Protein AF-A0A9E6UI70-F1 (afdb_monomer_lite)

Sequence (365 aa):
MPMSRRSPRLAGRFCSPFVRSAGNAAARSWSGRSGRCTPIGPHATIFRRPDDLRTGVREVVNSFVKPWGAQGFQVIDPSVLDLLNAVARNAPDNAVDLIAGAASFHQIDQVWTLAKADQGGAIISALRREAGRIAPTIGRLAKARRRVASDSGGVGYYGPTYERRLATIIEMVQRLEAPAIAELIAPAFERLLEEWRTERPQINDAVEWIRAIDGAPPLMMTNVDGIRGAVLDAVLEEARTGCRADELRELLGVVDTEQARREVAVARESFARYQQDHFLQDLSECRSREQFSGLIEDLELFRDQLDVDVRAMIERVEEANAEFAEQEDTYADHMHDEWQERYRDERAGDRSIADMFGSLRGNRS

Foldseek 3Di:
DDDDDDDDDDDDDDDDDDDDDDDDDDDDDDDDDDDDDDDDDDDDDDDDDPVVVVVVVVVCDPVAWDDDPDPDIHGPDPVVVVVVLVVCLVPLVVLVVQLLPDPAVVSVVVSLVSLPDPSNVSNLVNCLVCVVSNLVSLLCRLLDAQWDQDPVRDIGGHHDQNLLSLLSLLVNCQSSVDLSSLVSNVVSLVSNVVVVVPDADDQLSLLSSLVSLVPHDPVSDDCSVVSSVVSLVRNLVRLLVEDELVSLLSNLVNDPLPVVDPSLVSSVSSVVRCVVPPLVVQLVPDDDPVSLVVVLVSLVVCCVRNVDDCPVSNVVSVVSSVVNVVVVVVVVVVVVVVVVVVVVVVVVVVVVVVVVVVVVVPPDD

pLDDT: mean 77.91, std 23.36, range [22.84, 98.38]

Organism: NCBI:txid1437009

Radius of gyration: 31.39 Å; chains: 1; bounding box: 129×72×72 Å

Structure (mmCIF, N/CA/C/O backbone):
data_AF-A0A9E6UI70-F1
#
_entry.id   AF-A0A9E6UI70-F1
#
loop_
_atom_site.group_PDB
_atom_site.id
_atom_site.type_symbol
_atom_site.label_atom_id
_atom_site.label_alt_id
_atom_site.label_comp_id
_atom_site.label_asym_id
_atom_site.label_entity_id
_atom_site.label_seq_id
_atom_site.pdbx_PDB_ins_code
_atom_site.Cartn_x
_atom_site.Cartn_y
_atom_site.Cartn_z
_atom_site.occupancy
_atom_site.B_iso_or_equiv
_atom_site.auth_seq_id
_atom_site.auth_comp_id
_atom_site.auth_asym_id
_atom_site.auth_atom_id
_atom_site.pdbx_PDB_model_num
ATOM 1 N N . MET A 1 1 ? 48.160 -23.916 11.939 1.00 31.03 1 MET A N 1
ATOM 2 C CA . MET A 1 1 ? 48.306 -25.364 11.659 1.00 31.03 1 MET A CA 1
ATOM 3 C C . MET A 1 1 ? 47.904 -26.143 12.907 1.00 31.03 1 MET A C 1
ATOM 5 O O . MET A 1 1 ? 48.291 -25.701 13.976 1.00 31.03 1 MET A O 1
ATOM 9 N N . PRO A 1 2 ? 47.233 -27.298 12.794 1.00 54.28 2 PRO A N 1
ATOM 10 C CA . PRO A 1 2 ? 45.977 -27.488 12.063 1.00 54.28 2 PRO A CA 1
ATOM 11 C C . PRO A 1 2 ? 44.965 -28.331 12.880 1.00 54.28 2 PRO A C 1
ATOM 13 O O . PRO A 1 2 ? 45.310 -28.929 13.888 1.00 54.28 2 PRO A O 1
ATOM 16 N N . MET A 1 3 ? 43.699 -28.343 12.459 1.00 30.59 3 MET A N 1
ATOM 17 C CA . MET A 1 3 ? 42.882 -29.535 12.131 1.00 30.59 3 MET A CA 1
ATOM 18 C C . MET A 1 3 ? 41.596 -29.487 12.970 1.00 30.59 3 MET A C 1
ATOM 20 O O . MET A 1 3 ? 41.635 -29.063 14.109 1.00 30.59 3 MET A O 1
ATOM 24 N N . SER A 1 4 ? 40.420 -29.907 12.523 1.00 30.78 4 SER A N 1
ATOM 25 C CA . SER A 1 4 ? 39.972 -30.442 11.244 1.00 30.78 4 SER A CA 1
ATOM 26 C C . SER A 1 4 ? 38.452 -30.600 11.348 1.00 30.78 4 SER A C 1
ATOM 28 O O . SER A 1 4 ? 37.959 -31.138 12.331 1.00 30.78 4 SER A O 1
ATOM 30 N N . ARG A 1 5 ? 37.760 -30.175 10.286 1.00 35.38 5 ARG A N 1
ATOM 31 C CA . ARG A 1 5 ? 36.578 -30.775 9.636 1.00 35.38 5 ARG A CA 1
ATOM 32 C C . ARG A 1 5 ? 35.822 -31.876 10.396 1.00 35.38 5 ARG A C 1
ATOM 34 O O . ARG A 1 5 ? 36.417 -32.901 10.720 1.00 35.38 5 ARG A O 1
ATOM 41 N N . ARG A 1 6 ? 34.485 -31.797 10.335 1.00 31.84 6 ARG A N 1
ATOM 42 C CA . ARG A 1 6 ? 33.650 -32.836 9.692 1.00 31.84 6 ARG A CA 1
ATOM 43 C C . ARG A 1 6 ? 32.220 -32.347 9.428 1.00 31.84 6 ARG A C 1
ATOM 45 O O . ARG A 1 6 ? 31.422 -32.209 10.342 1.00 31.84 6 ARG A O 1
ATOM 52 N N . SER A 1 7 ? 31.908 -32.171 8.146 1.00 33.09 7 SER A N 1
ATOM 53 C CA . SER A 1 7 ? 30.585 -32.466 7.582 1.00 33.09 7 SER A CA 1
ATOM 54 C C . SER A 1 7 ? 30.535 -33.941 7.159 1.00 33.09 7 SER A C 1
ATOM 56 O O . SER A 1 7 ? 31.576 -34.510 6.813 1.00 33.09 7 SER A O 1
ATOM 58 N N . PRO A 1 8 ? 29.332 -34.525 7.079 1.00 39.78 8 PRO A N 1
ATOM 59 C CA . PRO A 1 8 ? 28.929 -35.327 5.913 1.00 39.78 8 PRO A CA 1
ATOM 60 C C . PRO A 1 8 ? 27.533 -34.878 5.413 1.00 39.78 8 PRO A C 1
ATOM 62 O O . PRO A 1 8 ? 26.656 -34.587 6.212 1.00 39.78 8 PRO A O 1
ATOM 65 N N . ARG A 1 9 ? 27.331 -34.546 4.130 1.00 29.75 9 ARG A N 1
ATOM 66 C CA . ARG A 1 9 ? 27.058 -35.406 2.948 1.00 29.75 9 ARG A CA 1
ATOM 67 C C . ARG A 1 9 ? 25.770 -36.260 3.008 1.00 29.75 9 ARG A C 1
ATOM 69 O O . ARG A 1 9 ? 25.771 -37.327 3.600 1.00 29.75 9 ARG A O 1
ATOM 76 N N . LEU A 1 10 ? 24.767 -35.786 2.251 1.00 29.80 10 LEU A N 1
ATOM 77 C CA . LEU A 1 10 ? 24.041 -36.429 1.129 1.00 29.80 10 LEU A CA 1
ATOM 78 C C . LEU A 1 10 ? 23.484 -37.865 1.259 1.00 29.80 10 LEU A C 1
ATOM 80 O O . LEU A 1 10 ? 24.245 -38.825 1.225 1.00 29.80 10 LEU A O 1
ATOM 84 N N . ALA A 1 11 ? 22.154 -37.974 1.136 1.00 27.92 11 ALA A N 1
ATOM 85 C CA . ALA A 1 11 ? 21.376 -38.902 0.286 1.00 27.92 11 ALA A CA 1
ATOM 86 C C . ALA A 1 11 ? 19.891 -38.466 0.401 1.00 27.92 11 ALA A C 1
ATOM 88 O O . ALA A 1 11 ? 19.459 -38.141 1.494 1.00 27.92 11 ALA A O 1
ATOM 89 N N . GLY A 1 12 ? 19.038 -38.330 -0.614 1.00 23.48 12 GLY A N 1
ATOM 90 C CA . GLY A 1 12 ? 18.997 -38.932 -1.936 1.00 23.48 12 GLY A CA 1
ATOM 91 C C . GLY A 1 12 ? 17.867 -39.967 -1.997 1.00 23.48 12 GLY A C 1
ATOM 92 O O . GLY A 1 12 ? 18.069 -41.063 -1.491 1.00 23.48 12 GLY A O 1
ATOM 93 N N . ARG A 1 13 ? 16.780 -39.622 -2.719 1.00 24.81 13 ARG A N 1
ATOM 94 C CA . ARG A 1 13 ? 15.861 -40.486 -3.507 1.00 24.81 13 ARG A CA 1
ATOM 95 C C . ARG A 1 13 ? 14.398 -40.725 -3.051 1.00 24.81 13 ARG A C 1
ATOM 97 O O . ARG A 1 13 ? 14.140 -41.330 -2.024 1.00 24.81 13 ARG A O 1
ATOM 104 N N . PHE A 1 14 ? 13.521 -40.436 -4.027 1.00 23.89 14 PHE A N 1
ATOM 105 C CA . PHE A 1 14 ? 12.507 -41.297 -4.682 1.00 23.89 14 PHE A CA 1
ATOM 106 C C . PHE A 1 14 ? 10.993 -41.123 -4.421 1.00 23.89 14 PHE A C 1
ATOM 108 O O . PHE A 1 14 ? 10.495 -41.293 -3.319 1.00 23.89 14 PHE A O 1
ATOM 115 N N . CYS A 1 15 ? 10.312 -40.993 -5.574 1.00 24.33 15 CYS A N 1
ATOM 116 C CA . CYS A 1 15 ? 9.022 -41.564 -5.994 1.00 24.33 15 CYS A CA 1
ATOM 117 C C . CYS A 1 15 ? 7.692 -40.891 -5.610 1.00 24.33 15 CYS A C 1
ATOM 119 O O . CYS A 1 15 ? 7.167 -41.062 -4.517 1.00 24.33 15 CYS A O 1
ATOM 121 N N . SER A 1 16 ? 7.062 -40.308 -6.641 1.00 28.39 16 SER A N 1
ATOM 122 C CA . SER A 1 16 ? 5.608 -40.344 -6.872 1.00 28.39 16 SER A CA 1
ATOM 123 C C . SER A 1 16 ? 5.060 -41.777 -6.952 1.00 28.39 16 SER A C 1
ATOM 125 O O . SER A 1 16 ? 5.782 -42.699 -7.342 1.00 28.39 16 SER A O 1
ATOM 127 N N . PRO A 1 17 ? 3.751 -41.941 -6.704 1.00 30.98 17 PRO A N 1
ATOM 128 C CA . PRO A 1 17 ? 2.840 -42.501 -7.719 1.00 30.98 17 PRO A CA 1
ATOM 129 C C . PRO A 1 17 ? 1.537 -41.666 -7.848 1.00 30.98 17 PRO A C 1
ATOM 131 O O . PRO A 1 17 ? 1.112 -41.038 -6.889 1.00 30.98 17 PRO A O 1
ATOM 134 N N . PHE A 1 18 ? 1.006 -41.452 -9.064 1.00 23.28 18 PHE A N 1
ATOM 135 C CA . PHE A 1 18 ? -0.118 -42.194 -9.697 1.00 23.28 18 PHE A CA 1
ATOM 136 C C . PHE A 1 18 ? -1.493 -41.869 -9.063 1.00 23.28 18 PHE A C 1
ATOM 138 O O . PHE A 1 18 ? -1.645 -41.988 -7.857 1.00 23.28 18 PHE A O 1
ATOM 145 N N . VAL A 1 19 ? -2.503 -41.364 -9.793 1.00 26.47 19 VAL A N 1
ATOM 146 C CA . VAL A 1 19 ? -3.565 -42.100 -10.542 1.00 26.47 19 VAL A CA 1
ATOM 147 C C . VAL A 1 19 ? -4.405 -41.016 -11.282 1.00 26.47 19 VAL A C 1
ATOM 149 O O . VAL A 1 19 ? -4.850 -40.080 -10.633 1.00 26.47 19 VAL A O 1
ATOM 152 N N . ARG A 1 20 ? -4.435 -40.864 -12.621 1.00 24.66 20 ARG A N 1
ATOM 153 C CA . ARG A 1 20 ? -5.252 -41.501 -13.698 1.00 24.66 20 ARG A CA 1
ATOM 154 C C . ARG A 1 20 ? -6.751 -41.744 -13.431 1.00 24.66 20 ARG A C 1
ATOM 156 O O . ARG A 1 20 ? -7.064 -42.549 -12.574 1.00 24.66 20 ARG A O 1
ATOM 163 N N . SER A 1 21 ? -7.615 -41.218 -14.321 1.00 25.08 21 SER A N 1
ATOM 164 C CA . SER A 1 21 ? -8.958 -41.706 -14.761 1.00 25.08 21 SER A CA 1
ATOM 165 C C . SER A 1 21 ? -9.955 -40.530 -14.811 1.00 25.08 21 SER A C 1
ATOM 167 O O . SER A 1 21 ? -9.983 -39.758 -13.868 1.00 25.08 21 SER A O 1
ATOM 169 N N . ALA A 1 22 ? -10.793 -40.273 -15.820 1.00 26.94 22 ALA A N 1
ATOM 170 C CA . ALA A 1 22 ? -11.258 -41.045 -16.969 1.00 26.94 22 ALA A CA 1
ATOM 171 C C . ALA A 1 22 ? -11.641 -40.097 -18.123 1.00 26.94 22 ALA A C 1
ATOM 173 O O . ALA A 1 22 ? -12.095 -38.978 -17.901 1.00 26.94 22 ALA A O 1
ATOM 174 N N . GLY A 1 23 ? -11.516 -40.594 -19.355 1.00 22.84 23 GLY A N 1
ATOM 175 C CA . GLY A 1 23 ? -12.256 -40.092 -20.509 1.00 22.84 23 GLY A CA 1
ATOM 176 C C . GLY A 1 23 ? -13.422 -41.023 -20.848 1.00 22.84 23 GLY A C 1
ATOM 177 O O . GLY A 1 23 ? -13.374 -42.204 -20.513 1.00 22.84 23 GLY A O 1
ATOM 178 N N . ASN A 1 24 ? -14.450 -40.474 -21.497 1.00 26.70 24 ASN A N 1
ATOM 179 C CA . ASN A 1 24 ? -15.253 -41.060 -22.587 1.00 26.70 24 ASN A CA 1
ATOM 180 C C . ASN A 1 24 ? -16.491 -40.169 -22.791 1.00 26.70 24 ASN A C 1
ATOM 182 O O . ASN A 1 24 ? -17.243 -39.912 -21.862 1.00 26.70 24 ASN A O 1
ATOM 186 N N . ALA A 1 25 ? -16.614 -39.497 -23.934 1.00 25.77 25 ALA A N 1
ATOM 187 C CA . ALA A 1 25 ? -17.192 -40.034 -25.168 1.00 25.77 25 ALA A CA 1
ATOM 188 C C . ALA A 1 25 ? -18.710 -40.261 -25.057 1.00 25.77 25 ALA A C 1
ATOM 190 O O . ALA A 1 25 ? -19.165 -41.295 -24.584 1.00 25.77 25 ALA A O 1
ATOM 191 N N . ALA A 1 26 ? -19.484 -39.311 -25.589 1.00 27.67 26 ALA A N 1
ATOM 192 C CA . ALA A 1 26 ? -20.857 -39.538 -26.026 1.00 27.67 26 ALA A CA 1
ATOM 193 C C . ALA A 1 26 ? -21.166 -38.621 -27.218 1.00 27.67 26 ALA A C 1
ATOM 195 O O . ALA A 1 26 ? -21.686 -37.519 -27.085 1.00 27.67 26 ALA A O 1
ATOM 196 N N . ALA A 1 27 ? -20.809 -39.101 -28.407 1.00 25.91 27 ALA A N 1
ATOM 197 C CA . ALA A 1 27 ? -21.413 -38.677 -29.656 1.00 25.91 27 ALA A CA 1
ATOM 198 C C . ALA A 1 27 ? -22.486 -39.709 -30.016 1.00 25.91 27 ALA A C 1
ATOM 200 O O . ALA A 1 27 ? -22.146 -40.883 -30.167 1.00 25.91 27 ALA A O 1
ATOM 201 N N . ARG A 1 28 ? -23.747 -39.281 -30.177 1.00 28.42 28 ARG A N 1
ATOM 202 C CA . ARG A 1 28 ? -24.651 -39.729 -31.254 1.00 28.42 28 ARG A CA 1
ATOM 203 C C . ARG A 1 28 ? -26.034 -39.078 -31.175 1.00 28.42 28 ARG A C 1
ATOM 205 O O . ARG A 1 28 ? -26.720 -39.162 -30.167 1.00 28.42 28 ARG A O 1
ATOM 212 N N . SER A 1 29 ? -26.408 -38.564 -32.348 1.00 26.58 29 SER A N 1
ATOM 213 C CA . SER A 1 29 ? -27.744 -38.426 -32.938 1.00 26.58 29 SER A CA 1
ATOM 214 C C . SER A 1 29 ? -28.796 -37.617 -32.187 1.00 26.58 29 SER A C 1
ATOM 216 O O . SER A 1 29 ? -29.251 -38.036 -31.137 1.00 26.58 29 SER A O 1
ATOM 218 N N . TRP A 1 30 ? -29.315 -36.582 -32.851 1.00 25.92 30 TRP A N 1
ATOM 219 C CA . TRP A 1 30 ? -30.733 -36.515 -33.212 1.00 25.92 30 TRP A CA 1
ATOM 220 C C . TRP A 1 30 ? -30.893 -35.695 -34.498 1.00 25.92 30 TRP A C 1
ATOM 222 O O . TRP A 1 30 ? -30.313 -34.627 -34.673 1.00 25.92 30 TRP A O 1
ATOM 232 N N . SER A 1 31 ? -31.626 -36.279 -35.435 1.00 28.28 31 SER A N 1
ATOM 233 C CA . SER A 1 31 ? -31.930 -35.778 -36.767 1.00 28.28 31 SER A CA 1
ATOM 234 C C . SER A 1 31 ? -33.132 -34.834 -36.753 1.00 28.28 31 SER A C 1
ATOM 236 O O . SER A 1 31 ? -34.149 -35.149 -36.144 1.00 28.28 31 SER A O 1
ATOM 238 N N . GLY A 1 32 ? -33.057 -33.775 -37.559 1.00 26.39 32 GLY A N 1
ATOM 239 C CA . GLY A 1 32 ? -34.200 -33.274 -38.321 1.00 26.39 32 GLY A CA 1
ATOM 240 C C . GLY A 1 32 ? -35.193 -32.373 -37.587 1.00 26.39 32 GLY A C 1
ATOM 241 O O . GLY A 1 32 ? -36.210 -32.831 -37.074 1.00 26.39 32 GLY A O 1
ATOM 242 N N . ARG A 1 33 ? -35.003 -31.058 -37.726 1.00 28.12 33 ARG A N 1
ATOM 243 C CA . ARG A 1 33 ? -36.122 -30.151 -38.005 1.00 28.12 33 ARG A CA 1
ATOM 244 C C . ARG A 1 33 ? -35.637 -28.932 -38.780 1.00 28.12 33 ARG A C 1
ATOM 246 O O . ARG A 1 33 ? -34.784 -28.175 -38.336 1.00 28.12 33 ARG A O 1
ATOM 253 N N . SER A 1 34 ? -36.188 -28.802 -39.979 1.00 34.06 34 SER A N 1
ATOM 254 C CA . SER A 1 34 ? -36.032 -27.693 -40.907 1.00 34.06 34 SER A CA 1
ATOM 255 C C . SER A 1 34 ? -36.543 -26.387 -40.289 1.00 34.06 34 SER A C 1
ATOM 257 O O . SER A 1 34 ? -37.753 -26.198 -40.156 1.00 34.06 34 SER A O 1
ATOM 259 N N . GLY A 1 35 ? -35.628 -25.483 -39.952 1.00 29.75 35 GLY A N 1
ATOM 260 C CA . GLY A 1 35 ? -35.903 -24.078 -39.661 1.00 29.75 35 GLY A CA 1
ATOM 261 C C . GLY A 1 35 ? -35.145 -23.222 -40.669 1.00 29.75 35 GLY A C 1
ATOM 262 O O . GLY A 1 35 ? -33.941 -23.381 -40.837 1.00 29.75 35 GLY A O 1
ATOM 263 N N . ARG A 1 36 ? -35.864 -22.377 -41.404 1.00 28.34 36 ARG A N 1
ATOM 264 C CA . ARG A 1 36 ? -35.338 -21.528 -42.478 1.00 28.34 36 ARG A CA 1
ATOM 265 C C . ARG A 1 36 ? -34.355 -20.509 -41.893 1.00 28.34 36 ARG A C 1
ATOM 267 O O . ARG A 1 36 ? -34.762 -19.681 -41.087 1.00 28.34 36 ARG A O 1
ATOM 274 N N . CYS A 1 37 ? -33.099 -20.540 -42.329 1.00 28.23 37 CYS A N 1
ATOM 275 C CA . CYS A 1 37 ? -32.162 -19.440 -42.119 1.00 28.23 37 CYS A CA 1
ATOM 276 C C . CYS A 1 37 ? -32.389 -18.385 -43.206 1.00 28.23 37 CYS A C 1
ATOM 278 O O . CYS A 1 37 ? -32.104 -18.612 -44.380 1.00 28.23 37 CYS A O 1
ATOM 280 N N . THR A 1 38 ? -32.916 -17.232 -42.811 1.00 31.47 38 THR A N 1
ATOM 281 C CA . THR A 1 38 ? -32.769 -15.976 -43.554 1.00 31.47 38 THR A CA 1
ATOM 282 C C . THR A 1 38 ? -31.290 -15.569 -43.579 1.00 31.47 38 THR A C 1
ATOM 284 O O . THR A 1 38 ? -30.631 -15.672 -42.542 1.00 31.47 38 THR A O 1
ATOM 287 N N . PRO A 1 39 ? -30.742 -15.103 -44.715 1.00 29.70 39 PRO A N 1
ATOM 288 C CA . PRO A 1 39 ? -29.357 -14.663 -44.774 1.00 29.70 39 PRO A CA 1
ATOM 289 C C . PRO A 1 39 ? -29.225 -13.293 -44.102 1.00 29.70 39 PRO A C 1
ATOM 291 O O . PRO A 1 39 ? -29.825 -12.314 -44.544 1.00 29.70 39 PRO A O 1
ATOM 294 N N . ILE A 1 40 ? -28.431 -13.229 -43.032 1.00 34.03 40 ILE A N 1
ATOM 295 C CA . ILE A 1 40 ? -27.894 -11.966 -42.521 1.00 34.03 40 ILE A CA 1
ATOM 296 C C . ILE A 1 40 ? -26.819 -11.518 -43.518 1.00 34.03 40 ILE A C 1
ATOM 298 O O . ILE A 1 40 ? -25.954 -12.303 -43.905 1.00 34.03 40 ILE A O 1
ATOM 302 N N . GLY A 1 41 ? -26.955 -10.278 -43.987 1.00 29.20 41 GLY A N 1
ATOM 303 C CA . GLY A 1 41 ? -26.113 -9.645 -44.998 1.00 29.20 41 GLY A CA 1
ATOM 304 C C . GLY A 1 41 ? -24.635 -9.482 -44.605 1.00 29.20 41 GLY A C 1
ATOM 305 O O . GLY A 1 41 ? -24.221 -9.851 -43.508 1.00 29.20 41 GLY A O 1
ATOM 306 N N . PRO A 1 42 ? -23.822 -8.963 -45.538 1.00 36.38 42 PRO A N 1
ATOM 307 C CA . PRO A 1 42 ? -22.404 -9.271 -45.637 1.00 36.38 42 PRO A CA 1
ATOM 308 C C . PRO A 1 42 ? -21.522 -8.493 -44.654 1.00 36.38 42 PRO A C 1
ATOM 310 O O . PRO A 1 42 ? -21.680 -7.293 -44.474 1.00 36.38 42 PRO A O 1
ATOM 313 N N . HIS A 1 43 ? -20.521 -9.214 -44.144 1.00 35.25 43 HIS A N 1
ATOM 314 C CA . HIS A 1 43 ? -19.157 -8.774 -43.839 1.00 35.25 43 HIS A CA 1
ATOM 315 C C . HIS A 1 43 ? -18.961 -7.517 -42.975 1.00 35.25 43 HIS A C 1
ATOM 317 O O . HIS A 1 43 ? -19.053 -6.385 -43.436 1.00 35.25 43 HIS A O 1
ATOM 323 N N . ALA A 1 44 ? -18.480 -7.758 -41.751 1.00 37.59 44 ALA A N 1
ATOM 324 C CA . ALA A 1 44 ? -17.672 -6.809 -40.998 1.00 37.59 44 ALA A CA 1
ATOM 325 C C . ALA A 1 44 ? -16.523 -6.291 -41.882 1.00 37.59 44 ALA A C 1
ATOM 327 O O . ALA A 1 44 ? -15.579 -7.015 -42.213 1.00 37.59 44 ALA A O 1
ATOM 328 N N . THR A 1 45 ? -16.634 -5.038 -42.309 1.00 35.00 45 THR A N 1
ATOM 329 C CA . THR A 1 45 ? -15.595 -4.346 -43.061 1.00 35.00 45 THR A CA 1
ATOM 330 C C . THR A 1 45 ? -14.453 -4.000 -42.116 1.00 35.00 45 THR A C 1
ATOM 332 O O . THR A 1 45 ? -14.619 -3.243 -41.166 1.00 35.00 45 THR A O 1
ATOM 335 N N . ILE A 1 46 ? -13.276 -4.553 -42.397 1.00 43.81 46 ILE A N 1
ATOM 336 C CA . ILE A 1 46 ? -11.998 -4.111 -41.835 1.00 43.81 46 ILE A CA 1
ATOM 337 C C . ILE A 1 46 ? -11.871 -2.600 -42.091 1.00 43.81 46 ILE A C 1
ATOM 339 O O . ILE A 1 46 ? -12.010 -2.170 -43.238 1.00 43.81 46 ILE A O 1
ATOM 343 N N . PHE A 1 47 ? -11.620 -1.812 -41.042 1.00 44.00 47 PHE A N 1
ATOM 344 C CA . PHE A 1 47 ? -11.413 -0.361 -41.114 1.00 44.00 47 PHE A CA 1
ATOM 345 C C . PHE A 1 47 ? -10.279 -0.034 -42.099 1.00 44.00 47 PHE A C 1
ATOM 347 O O . PHE A 1 47 ? -9.145 -0.472 -41.905 1.00 44.00 47 PHE A O 1
ATOM 354 N N . ARG A 1 48 ? -10.572 0.699 -43.183 1.00 46.19 48 ARG A N 1
ATOM 355 C CA . ARG A 1 48 ? -9.593 0.980 -44.256 1.00 46.19 48 ARG A CA 1
ATOM 356 C C . ARG A 1 48 ? -9.283 2.464 -44.462 1.00 46.19 48 ARG A C 1
ATOM 358 O O . ARG A 1 48 ? -8.394 2.758 -45.259 1.00 46.19 48 ARG A O 1
ATOM 365 N N . ARG A 1 49 ? -9.958 3.402 -43.781 1.00 37.38 49 ARG A N 1
ATOM 366 C CA . ARG A 1 49 ? -9.696 4.846 -43.931 1.00 37.38 49 ARG A CA 1
ATOM 367 C C . ARG A 1 49 ? -9.582 5.577 -42.584 1.00 37.38 49 ARG A C 1
ATOM 369 O O . ARG A 1 49 ? -10.284 5.218 -41.642 1.00 37.38 49 ARG A O 1
ATOM 376 N N . PRO A 1 50 ? -8.743 6.629 -42.483 1.00 44.38 50 PRO A N 1
ATOM 377 C CA . PRO A 1 50 ? -8.594 7.430 -41.259 1.00 44.38 50 PRO A CA 1
ATOM 378 C C . PRO A 1 50 ? -9.900 8.072 -40.757 1.00 44.38 50 PRO A C 1
ATOM 380 O O . PRO A 1 50 ? -10.075 8.255 -39.552 1.00 44.38 50 PRO A O 1
ATOM 383 N N . ASP A 1 51 ? -10.826 8.382 -41.666 1.00 46.50 51 ASP A N 1
ATOM 384 C CA . ASP A 1 51 ? -12.126 8.977 -41.335 1.00 46.50 51 ASP A CA 1
ATOM 385 C C . ASP A 1 51 ? -13.092 7.969 -40.684 1.00 46.50 51 ASP A C 1
ATOM 387 O O . ASP A 1 51 ? -13.909 8.355 -39.843 1.00 46.50 51 ASP A O 1
ATOM 391 N N . ASP A 1 52 ? -12.935 6.671 -40.969 1.00 47.22 52 ASP A N 1
ATOM 392 C CA . ASP A 1 52 ? -13.724 5.594 -40.354 1.00 47.22 52 ASP A CA 1
ATOM 393 C C . ASP A 1 52 ? -13.298 5.361 -38.895 1.00 47.22 52 ASP A C 1
ATOM 395 O O . ASP A 1 52 ? -14.137 5.106 -38.035 1.00 47.22 52 ASP A O 1
ATOM 399 N N . LEU A 1 53 ? -12.002 5.525 -38.588 1.00 49.91 53 LEU A N 1
ATOM 400 C CA . LEU A 1 53 ? -11.486 5.472 -37.215 1.00 49.91 53 LEU A CA 1
ATOM 401 C C . LEU A 1 53 ? -12.014 6.650 -36.390 1.00 49.91 53 LEU A C 1
ATOM 403 O O . LEU A 1 53 ? -12.452 6.465 -35.261 1.00 49.91 53 LEU A O 1
ATOM 407 N N . ARG A 1 54 ? -12.010 7.867 -36.949 1.00 47.34 54 ARG A N 1
ATOM 408 C CA . ARG A 1 54 ? -12.538 9.055 -36.259 1.00 47.34 54 ARG A CA 1
ATOM 409 C C . ARG A 1 54 ? -14.039 8.961 -36.019 1.00 47.34 54 ARG A C 1
ATOM 411 O O . ARG A 1 54 ? -14.495 9.384 -34.964 1.00 47.34 54 ARG A O 1
ATOM 418 N N . THR A 1 55 ? -14.785 8.399 -36.965 1.00 48.72 55 THR A N 1
ATOM 419 C CA . THR A 1 55 ? -16.234 8.203 -36.838 1.00 48.72 55 THR A CA 1
ATOM 420 C C . THR A 1 55 ? -16.548 7.092 -35.832 1.00 48.72 55 THR A C 1
ATOM 422 O O . THR A 1 55 ? -17.321 7.330 -34.910 1.00 48.72 55 THR A O 1
ATOM 425 N N . GLY A 1 56 ? -15.852 5.951 -35.898 1.00 51.94 56 GLY A N 1
ATOM 426 C CA . GLY A 1 56 ? -15.993 4.864 -34.922 1.00 51.94 56 GLY A CA 1
ATOM 427 C C . GLY A 1 56 ? -15.588 5.269 -33.499 1.00 51.94 56 GLY A C 1
ATOM 428 O O . GLY A 1 56 ? -16.291 4.964 -32.543 1.00 51.94 56 GLY A O 1
ATOM 429 N N . VAL A 1 57 ? -14.511 6.048 -33.336 1.00 54.44 57 VAL A N 1
ATOM 430 C CA . VAL A 1 57 ? -14.134 6.623 -32.032 1.00 54.44 57 VAL A CA 1
ATOM 431 C C . VAL A 1 57 ? -15.205 7.600 -31.536 1.00 54.44 57 VAL A C 1
ATOM 433 O O . VAL A 1 57 ? -15.504 7.611 -30.349 1.00 54.44 57 VAL A O 1
ATOM 436 N N . ARG A 1 58 ? -15.831 8.388 -32.416 1.00 53.50 58 ARG A N 1
ATOM 437 C CA . ARG A 1 58 ? -16.879 9.354 -32.044 1.00 53.50 58 ARG A CA 1
ATOM 438 C C . ARG A 1 58 ? -18.214 8.698 -31.672 1.00 53.50 58 ARG A C 1
ATOM 440 O O . ARG A 1 58 ? -18.963 9.302 -30.918 1.00 53.50 58 ARG A O 1
ATOM 447 N N . GLU A 1 59 ? -18.498 7.494 -32.166 1.00 54.88 59 GLU A N 1
ATOM 448 C CA . GLU A 1 59 ? -19.665 6.691 -31.760 1.00 54.88 59 GLU A CA 1
ATOM 449 C C . GLU A 1 59 ? -19.441 5.960 -30.424 1.00 54.88 59 GLU A C 1
ATOM 451 O O . GLU A 1 59 ? -20.376 5.782 -29.642 1.00 54.88 59 GLU A O 1
ATOM 456 N N . VAL A 1 60 ? -18.196 5.578 -30.120 1.00 54.41 60 VAL A N 1
ATOM 457 C CA . VAL A 1 60 ? -17.814 4.977 -28.827 1.00 54.41 60 VAL A CA 1
ATOM 458 C C . VAL A 1 60 ? -17.716 6.040 -27.724 1.00 54.41 60 VAL A C 1
ATOM 460 O O . VAL A 1 60 ? -18.110 5.803 -26.576 1.00 54.41 60 VAL A O 1
ATOM 463 N N . VAL A 1 61 ? -17.226 7.233 -28.068 1.00 48.78 61 VAL A N 1
ATOM 464 C CA . VAL A 1 61 ? -17.112 8.375 -27.157 1.00 48.78 61 VAL A CA 1
ATOM 465 C C . VAL A 1 61 ? -18.507 8.972 -26.916 1.00 48.78 61 VAL A C 1
ATOM 467 O O . VAL A 1 61 ? -19.140 9.471 -27.837 1.00 48.78 61 VAL A O 1
ATOM 470 N N . ASN A 1 62 ? -18.955 8.934 -25.658 1.00 48.84 62 ASN A N 1
ATOM 471 C CA . ASN A 1 62 ? -20.293 9.192 -25.086 1.00 48.84 62 ASN A CA 1
ATOM 472 C C . ASN A 1 62 ? -21.190 7.965 -24.870 1.00 48.84 62 ASN A C 1
ATOM 474 O O . ASN A 1 62 ? -22.027 8.020 -23.973 1.00 48.84 62 ASN A O 1
ATOM 478 N N . SER A 1 63 ? -21.003 6.872 -25.613 1.00 52.25 63 SER A N 1
ATOM 479 C CA . SER A 1 63 ? -21.765 5.625 -25.402 1.00 52.25 63 SER A CA 1
ATOM 480 C C . SER A 1 63 ? -21.116 4.739 -24.334 1.00 52.25 63 SER A C 1
ATOM 482 O O . SER A 1 63 ? -21.797 4.127 -23.522 1.00 52.25 63 SER A O 1
ATOM 484 N N . PHE A 1 64 ? -19.782 4.710 -24.323 1.00 50.25 64 PHE A N 1
ATOM 485 C CA . PHE A 1 64 ? -18.978 3.792 -23.510 1.00 50.25 64 PHE A CA 1
ATOM 486 C C . PHE A 1 64 ? -17.834 4.486 -22.773 1.00 50.25 64 PHE A C 1
ATOM 488 O O . PHE A 1 64 ? -17.328 3.977 -21.775 1.00 50.25 64 PHE A O 1
ATOM 495 N N . VAL A 1 65 ? -17.411 5.652 -23.264 1.00 48.44 65 VAL A N 1
ATOM 496 C CA . VAL A 1 65 ? -16.278 6.406 -22.731 1.00 48.44 65 VAL A CA 1
ATOM 497 C C . VAL A 1 65 ? -16.596 7.901 -22.787 1.00 48.44 65 VAL A C 1
ATOM 499 O O . VAL A 1 65 ? -16.861 8.437 -23.859 1.00 48.44 65 VAL A O 1
ATOM 502 N N . LYS A 1 66 ? -16.574 8.601 -21.655 1.00 49.53 66 LYS A N 1
ATOM 503 C CA . LYS A 1 66 ? -16.768 10.052 -21.557 1.00 49.53 66 LYS A CA 1
ATOM 504 C C . LYS A 1 66 ? -15.407 10.754 -21.510 1.00 49.53 66 LYS A C 1
ATOM 506 O O . LYS A 1 66 ? -14.555 10.333 -20.738 1.00 49.53 66 LYS A O 1
ATOM 511 N N . PRO A 1 67 ? -15.161 11.833 -22.265 1.00 52.03 67 PRO A N 1
ATOM 512 C CA . PRO A 1 67 ? -13.953 12.635 -22.076 1.00 52.03 67 PRO A CA 1
ATOM 513 C C . PRO A 1 67 ? -13.912 13.203 -20.646 1.00 52.03 67 PRO A C 1
ATOM 515 O O . PRO A 1 67 ? -14.890 13.799 -20.191 1.00 52.03 67 PRO A O 1
ATOM 518 N N . TRP A 1 68 ? -12.795 13.028 -19.941 1.00 44.69 68 TRP A N 1
ATOM 519 C CA . TRP A 1 68 ? -12.549 13.606 -18.619 1.00 44.69 68 TRP A CA 1
ATOM 520 C C . TRP A 1 68 ? -11.360 14.566 -18.687 1.00 44.69 68 TRP A C 1
ATOM 522 O O . TRP A 1 68 ? -10.200 14.162 -18.784 1.00 44.69 68 TRP A O 1
ATOM 532 N N . GLY A 1 69 ? -11.663 15.865 -18.673 1.00 53.41 69 GLY A N 1
ATOM 533 C CA . GLY A 1 69 ? -10.662 16.920 -18.816 1.00 53.41 69 GLY A CA 1
ATOM 534 C C . GLY A 1 69 ? -9.966 16.925 -20.184 1.00 53.41 69 GLY A C 1
ATOM 535 O O . GLY A 1 69 ? -10.478 16.398 -21.169 1.00 53.41 69 GLY A O 1
ATOM 536 N N . ALA A 1 70 ? -8.788 17.551 -20.247 1.00 42.97 70 ALA A N 1
ATOM 537 C CA . ALA A 1 70 ? -8.041 17.749 -21.494 1.00 42.97 70 ALA A CA 1
ATOM 538 C C . ALA A 1 70 ? -7.205 16.530 -21.941 1.00 42.97 70 ALA A C 1
ATOM 540 O O . ALA A 1 70 ? -6.662 16.545 -23.043 1.00 42.97 70 ALA A O 1
ATOM 541 N N . GLN A 1 71 ? -7.057 15.498 -21.099 1.00 42.34 71 GLN A N 1
ATOM 542 C CA . GLN A 1 71 ? -6.147 14.365 -21.353 1.00 42.34 71 GLN A CA 1
ATOM 543 C C . GLN A 1 71 ? -6.695 12.993 -20.926 1.00 42.34 71 GLN A C 1
ATOM 545 O O . GLN A 1 71 ? -5.973 12.000 -21.010 1.00 42.34 71 GLN A O 1
ATOM 550 N N . GLY A 1 72 ? -7.940 12.914 -20.455 1.00 46.34 72 GLY A N 1
ATOM 551 C CA . GLY A 1 72 ? -8.500 11.698 -19.875 1.00 46.34 72 GLY A CA 1
ATOM 552 C C . GLY A 1 72 ? -9.778 11.232 -20.556 1.00 46.34 72 GLY A C 1
ATOM 553 O O . GLY A 1 72 ? -10.505 11.995 -21.190 1.00 46.34 72 GLY A O 1
ATOM 554 N N . PHE A 1 73 ? -10.064 9.952 -20.370 1.00 54.38 73 PHE A N 1
ATOM 555 C CA . PHE A 1 73 ? -11.284 9.287 -20.793 1.00 54.38 73 PHE A CA 1
ATOM 556 C C . PHE A 1 73 ? -11.805 8.478 -19.596 1.00 54.38 73 PHE A C 1
ATOM 558 O O . PHE A 1 73 ? -11.089 7.638 -19.061 1.00 54.38 73 PHE A O 1
ATOM 565 N N . GLN A 1 74 ? -13.026 8.755 -19.148 1.00 50.66 74 GLN A N 1
ATOM 566 C CA . GLN A 1 74 ? -13.751 8.004 -18.128 1.00 50.66 74 GLN A CA 1
ATOM 567 C C . GLN A 1 74 ? -14.554 6.896 -18.815 1.00 50.66 74 GLN A C 1
ATOM 569 O O . GLN A 1 74 ? -15.433 7.185 -19.622 1.00 50.66 74 GLN A O 1
ATOM 574 N N . VAL A 1 75 ? -14.265 5.632 -18.517 1.00 53.62 75 VAL A N 1
ATOM 575 C CA . VAL A 1 75 ? -15.035 4.499 -19.049 1.00 53.62 75 VAL A CA 1
ATOM 576 C C . VAL A 1 75 ? -16.361 4.399 -18.286 1.00 53.62 75 VAL A C 1
ATOM 578 O O . VAL A 1 75 ? -16.365 4.396 -17.059 1.00 53.62 75 VAL A O 1
ATOM 581 N N . ILE A 1 76 ? -17.477 4.392 -19.014 1.00 52.78 76 ILE A N 1
ATOM 582 C CA . ILE A 1 76 ? -18.848 4.414 -18.480 1.00 52.78 76 ILE A CA 1
ATOM 583 C C . ILE A 1 76 ? -19.371 2.984 -18.247 1.00 52.78 76 ILE A C 1
ATOM 585 O O . ILE A 1 76 ? -20.217 2.783 -17.382 1.00 52.78 76 ILE A O 1
ATOM 589 N N . ASP A 1 77 ? -18.847 1.991 -18.978 1.00 52.41 77 ASP A N 1
ATOM 590 C CA . ASP A 1 77 ? -19.312 0.598 -18.940 1.00 52.41 77 ASP A CA 1
ATOM 591 C C . ASP A 1 77 ? -18.159 -0.391 -18.631 1.00 52.41 77 ASP A C 1
ATOM 593 O O . ASP A 1 77 ? -17.169 -0.424 -19.375 1.00 52.41 77 ASP A O 1
ATOM 597 N N . PRO A 1 78 ? -18.271 -1.224 -17.575 1.00 57.56 78 PRO A N 1
ATOM 598 C CA . PRO A 1 78 ? -17.289 -2.260 -17.234 1.00 57.56 78 PRO A CA 1
ATOM 599 C C . PRO A 1 78 ? -16.959 -3.242 -18.373 1.00 57.56 78 PRO A C 1
ATOM 601 O O . PRO A 1 78 ? -15.820 -3.700 -18.473 1.00 57.56 78 PRO A O 1
ATOM 604 N N . SER A 1 79 ? -17.898 -3.510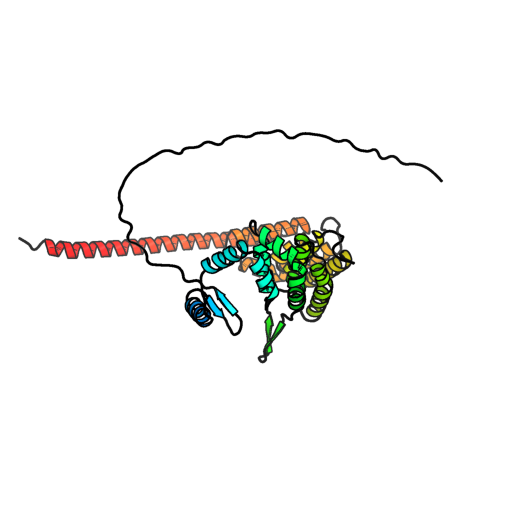 -19.286 1.00 57.84 79 SER A N 1
ATOM 605 C CA . SER A 1 79 ? -17.707 -4.438 -20.415 1.00 57.84 79 SER A CA 1
ATOM 606 C C . SER A 1 79 ? -16.625 -3.992 -21.411 1.00 57.84 79 SER A C 1
ATOM 608 O O . SER A 1 79 ? -16.031 -4.810 -22.117 1.00 57.84 79 SER A O 1
ATOM 610 N N . VAL A 1 80 ? -16.310 -2.695 -21.444 1.00 61.75 80 VAL A N 1
ATOM 611 C CA . VAL A 1 80 ? -15.247 -2.123 -22.285 1.00 61.75 80 VAL A CA 1
ATOM 612 C C . VAL A 1 80 ? -13.873 -2.440 -21.706 1.00 61.75 80 VAL A C 1
ATOM 614 O O . VAL A 1 80 ? -12.944 -2.738 -22.457 1.00 61.75 80 VAL A O 1
ATOM 617 N N . LEU A 1 81 ? -13.739 -2.412 -20.377 1.00 64.31 81 LEU A N 1
ATOM 618 C CA . LEU A 1 81 ? -12.507 -2.821 -19.703 1.00 64.31 81 LEU A CA 1
ATOM 619 C C . LEU A 1 81 ? -12.255 -4.312 -19.927 1.00 64.31 81 LEU A C 1
ATOM 621 O O . LEU A 1 81 ? -11.132 -4.697 -20.245 1.00 64.31 81 LEU A O 1
ATOM 625 N N . ASP A 1 82 ? -13.302 -5.134 -19.870 1.00 71.06 82 ASP A N 1
ATOM 626 C CA . ASP A 1 82 ? -13.205 -6.564 -20.166 1.00 71.06 82 ASP A CA 1
ATOM 627 C C . ASP A 1 82 ? -12.792 -6.833 -21.616 1.00 71.06 82 ASP A C 1
ATOM 629 O O . ASP A 1 82 ? -11.930 -7.680 -21.866 1.00 71.06 82 ASP A O 1
ATOM 633 N N . LEU A 1 83 ? -13.332 -6.073 -22.574 1.00 72.94 83 LEU A N 1
ATOM 634 C CA . LEU A 1 83 ? -12.929 -6.164 -23.976 1.00 72.94 83 LEU A CA 1
ATOM 635 C C . LEU A 1 83 ? -11.462 -5.759 -24.176 1.00 72.94 83 LEU A C 1
ATOM 637 O O . LEU A 1 83 ? -10.721 -6.475 -24.849 1.00 72.94 83 LEU A O 1
ATOM 641 N N . LEU A 1 84 ? -11.020 -4.643 -23.591 1.00 69.44 84 LEU A N 1
ATOM 642 C CA . LEU A 1 84 ? -9.626 -4.195 -23.685 1.00 69.44 84 LEU A CA 1
ATOM 643 C C . LEU A 1 84 ? -8.668 -5.209 -23.048 1.00 69.44 84 LEU A C 1
ATOM 645 O O . LEU A 1 84 ? -7.642 -5.548 -23.643 1.00 69.44 84 LEU A O 1
ATOM 649 N N . ASN A 1 85 ? -9.043 -5.764 -21.894 1.00 71.69 85 ASN A N 1
ATOM 650 C CA . ASN A 1 85 ? -8.306 -6.833 -21.230 1.00 71.69 85 ASN A CA 1
ATOM 651 C C . ASN A 1 85 ? -8.232 -8.090 -22.109 1.00 71.69 85 ASN A C 1
ATOM 653 O O . ASN A 1 85 ? -7.166 -8.695 -22.236 1.00 71.69 85 ASN A O 1
ATOM 657 N N . ALA A 1 86 ? -9.333 -8.471 -22.762 1.00 74.12 86 ALA A N 1
ATOM 658 C CA . ALA A 1 86 ? -9.366 -9.603 -23.683 1.00 74.12 86 ALA A CA 1
ATOM 659 C C . ALA A 1 86 ? -8.487 -9.368 -24.923 1.00 74.12 86 ALA A C 1
ATOM 661 O O . ALA A 1 86 ? -7.752 -10.265 -25.335 1.00 74.12 86 ALA A O 1
ATOM 662 N N . VAL A 1 87 ? -8.506 -8.164 -25.501 1.00 73.69 87 VAL A N 1
ATOM 663 C CA . VAL A 1 87 ? -7.664 -7.802 -26.654 1.00 73.69 87 VAL A CA 1
ATOM 664 C C . VAL A 1 87 ? -6.183 -7.850 -26.288 1.00 73.69 87 VAL A C 1
ATOM 666 O O . VAL A 1 87 ? -5.400 -8.448 -2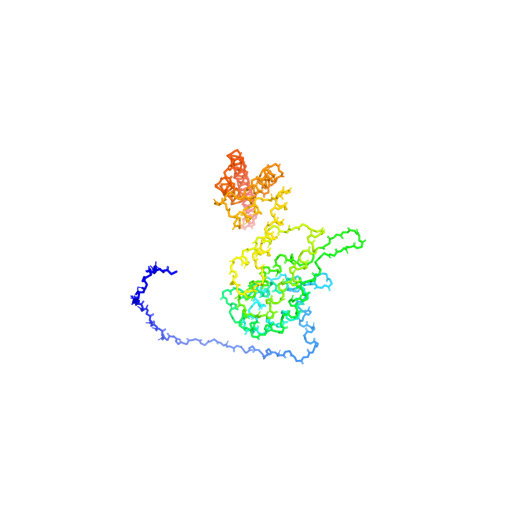7.024 1.00 73.69 87 VAL A O 1
ATOM 669 N N . ALA A 1 88 ? -5.791 -7.279 -25.149 1.00 68.56 88 ALA A N 1
ATOM 670 C CA . ALA A 1 88 ? -4.404 -7.312 -24.690 1.00 68.56 88 ALA A CA 1
ATOM 671 C C . ALA A 1 88 ? -3.921 -8.740 -24.374 1.00 68.56 88 ALA A C 1
ATOM 673 O O . ALA A 1 88 ? -2.765 -9.064 -24.632 1.00 68.56 88 ALA A O 1
ATOM 674 N N . ARG A 1 89 ? -4.799 -9.627 -23.882 1.00 75.38 89 ARG A N 1
ATOM 675 C CA . ARG A 1 89 ? -4.471 -11.053 -23.686 1.00 75.38 89 ARG A CA 1
ATOM 676 C C . ARG A 1 89 ? -4.318 -11.813 -25.006 1.00 75.38 89 ARG A C 1
ATOM 678 O O . ARG A 1 89 ? -3.422 -12.642 -25.126 1.00 75.38 89 ARG A O 1
ATOM 685 N N . ASN A 1 90 ? -5.167 -11.526 -25.993 1.00 79.62 90 ASN A N 1
ATOM 686 C CA . ASN A 1 90 ? -5.146 -12.194 -27.299 1.00 79.62 90 ASN A CA 1
ATOM 687 C C . ASN A 1 90 ? -4.036 -11.675 -28.231 1.00 79.62 90 ASN A C 1
ATOM 689 O O . ASN A 1 90 ? -3.611 -12.389 -29.136 1.00 79.62 90 ASN A O 1
ATOM 693 N N . ALA A 1 91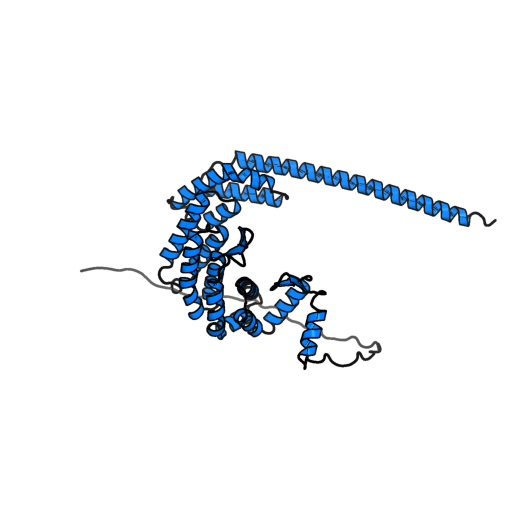 ? -3.561 -10.448 -28.009 1.00 86.12 91 ALA A N 1
ATOM 694 C CA . ALA A 1 91 ? -2.472 -9.818 -28.747 1.00 86.12 91 ALA A CA 1
ATOM 695 C C . ALA A 1 91 ? -1.494 -9.153 -27.756 1.00 86.12 91 ALA A C 1
ATOM 697 O O . ALA A 1 91 ? -1.565 -7.941 -27.539 1.00 86.12 91 ALA A O 1
ATOM 698 N N . PRO A 1 92 ? -0.582 -9.928 -27.138 1.00 87.69 92 PRO A N 1
ATOM 699 C CA . PRO A 1 92 ? 0.272 -9.455 -26.043 1.00 87.69 92 PRO A CA 1
ATOM 700 C C . PRO A 1 92 ? 1.250 -8.343 -26.448 1.00 87.69 92 PRO A C 1
ATOM 702 O O . PRO A 1 92 ? 1.681 -7.570 -25.595 1.00 87.69 92 PRO A O 1
ATOM 705 N N . ASP A 1 93 ? 1.553 -8.195 -27.740 1.00 90.88 93 ASP A N 1
ATOM 706 C CA . ASP A 1 93 ? 2.368 -7.086 -28.252 1.00 90.88 93 ASP A CA 1
ATOM 707 C C . ASP A 1 93 ? 1.670 -5.724 -28.083 1.00 90.88 93 ASP A C 1
ATOM 709 O O . ASP A 1 93 ? 2.339 -4.709 -27.893 1.00 90.88 93 ASP A O 1
ATOM 713 N N . ASN A 1 94 ? 0.332 -5.694 -28.011 1.00 89.75 94 ASN A N 1
ATOM 714 C CA . ASN A 1 94 ? -0.401 -4.469 -27.690 1.00 89.75 94 ASN A CA 1
ATOM 715 C C . ASN A 1 94 ? -0.039 -3.949 -26.292 1.00 89.75 94 ASN A C 1
ATOM 717 O O . ASN A 1 94 ? -0.016 -2.743 -26.082 1.00 89.75 94 ASN A O 1
ATOM 721 N N . ALA A 1 95 ? 0.277 -4.824 -25.331 1.00 91.56 95 ALA A N 1
ATOM 722 C CA . ALA A 1 95 ? 0.713 -4.391 -24.004 1.00 91.56 95 ALA A CA 1
ATOM 723 C C . ALA A 1 95 ? 2.080 -3.685 -24.054 1.00 91.56 95 ALA A C 1
ATOM 725 O O . ALA A 1 95 ? 2.293 -2.703 -23.343 1.00 91.56 95 ALA A O 1
ATOM 726 N N . VAL A 1 96 ? 2.981 -4.141 -24.932 1.00 95.50 96 VAL A N 1
ATOM 727 C CA . VAL A 1 96 ? 4.264 -3.470 -25.197 1.00 95.50 96 VAL A CA 1
ATOM 728 C C . VAL A 1 96 ? 4.010 -2.081 -25.775 1.00 95.50 96 VAL A C 1
ATOM 730 O O . VAL A 1 96 ? 4.591 -1.109 -25.297 1.00 95.50 96 VAL A O 1
ATOM 733 N N . ASP A 1 97 ? 3.120 -1.972 -26.763 1.00 93.31 97 ASP A N 1
ATOM 734 C CA . ASP A 1 97 ? 2.776 -0.693 -27.390 1.00 93.31 97 ASP A CA 1
ATOM 735 C C . ASP A 1 97 ? 2.099 0.274 -26.407 1.00 93.31 97 ASP A C 1
ATOM 737 O O . ASP A 1 97 ? 2.433 1.461 -26.387 1.00 93.31 97 ASP A O 1
ATOM 741 N N . LEU A 1 98 ? 1.213 -0.229 -25.541 1.00 93.69 98 LEU A N 1
ATOM 742 C CA . LEU A 1 98 ? 0.560 0.555 -24.491 1.00 93.69 98 LEU A CA 1
ATOM 743 C C . LEU A 1 98 ? 1.572 1.115 -23.484 1.00 93.69 98 LEU A C 1
ATOM 745 O O . LEU A 1 98 ? 1.500 2.297 -23.154 1.00 93.69 98 LEU A O 1
ATOM 749 N N . ILE A 1 99 ? 2.543 0.311 -23.029 1.00 96.81 99 ILE A N 1
ATOM 750 C CA . ILE A 1 99 ? 3.597 0.804 -22.127 1.00 96.81 99 ILE A CA 1
ATOM 751 C C . ILE A 1 99 ? 4.532 1.763 -22.863 1.00 96.81 99 ILE A C 1
ATOM 753 O O . ILE A 1 99 ? 4.860 2.821 -22.329 1.00 96.81 99 ILE A O 1
ATOM 757 N N . ALA A 1 100 ? 4.947 1.441 -24.089 1.00 96.56 100 ALA A N 1
ATOM 758 C CA . ALA A 1 100 ? 5.832 2.299 -24.871 1.00 96.56 100 ALA A CA 1
ATOM 759 C C . ALA A 1 100 ? 5.204 3.681 -25.135 1.00 96.56 100 ALA A C 1
ATOM 761 O O . ALA A 1 100 ? 5.910 4.690 -25.074 1.00 96.56 100 ALA A O 1
ATOM 762 N N . GLY A 1 101 ? 3.889 3.727 -25.375 1.00 93.56 101 GLY A N 1
ATOM 763 C CA . GLY A 1 101 ? 3.102 4.938 -25.619 1.00 93.56 101 GLY A CA 1
ATOM 764 C C . GLY A 1 101 ? 2.507 5.606 -24.374 1.00 93.56 101 GLY A C 1
ATOM 765 O O . GLY A 1 101 ? 1.769 6.581 -24.520 1.00 93.56 101 GLY A O 1
ATOM 766 N N . ALA A 1 102 ? 2.799 5.118 -23.165 1.00 95.44 102 ALA A N 1
ATOM 767 C CA . ALA A 1 102 ? 2.184 5.631 -21.947 1.00 95.44 102 ALA A CA 1
ATOM 768 C C . ALA A 1 102 ? 2.513 7.118 -21.696 1.00 95.44 102 ALA A C 1
ATOM 770 O O . ALA A 1 102 ? 3.663 7.576 -21.778 1.00 95.44 102 ALA A O 1
ATOM 771 N N . ALA A 1 103 ? 1.483 7.876 -21.325 1.00 93.38 103 ALA A N 1
ATOM 772 C CA . ALA A 1 103 ? 1.566 9.280 -20.935 1.00 93.38 103 ALA A CA 1
ATOM 773 C C . ALA A 1 103 ? 1.706 9.459 -19.416 1.00 93.38 103 ALA A C 1
ATOM 775 O O . ALA A 1 103 ? 2.267 10.459 -18.970 1.00 93.38 103 ALA A O 1
ATOM 776 N N . SER A 1 104 ? 1.243 8.490 -18.621 1.00 93.50 104 SER A N 1
ATOM 777 C CA . SER A 1 104 ? 1.333 8.511 -17.159 1.00 93.50 104 SER A CA 1
ATOM 778 C C . SER A 1 104 ? 1.745 7.150 -16.605 1.00 93.50 104 SER A C 1
ATOM 780 O O . SER A 1 104 ? 1.492 6.111 -17.214 1.00 93.50 104 SER A O 1
ATOM 782 N N . PHE A 1 105 ? 2.366 7.139 -15.422 1.00 95.44 105 PHE A N 1
ATOM 783 C CA . PHE A 1 105 ? 2.759 5.878 -14.787 1.00 95.44 105 PHE A CA 1
ATOM 784 C C . PHE A 1 105 ? 1.547 5.019 -14.401 1.00 95.44 105 PHE A C 1
ATOM 786 O O . PHE A 1 105 ? 1.638 3.800 -14.398 1.00 95.44 105 PHE A O 1
ATOM 793 N N . HIS A 1 106 ? 0.385 5.630 -14.151 1.00 93.25 106 HIS A N 1
ATOM 794 C CA . HIS A 1 106 ? -0.841 4.882 -13.865 1.00 93.25 106 HIS A CA 1
ATOM 795 C C . HIS A 1 106 ? -1.222 3.925 -15.007 1.00 93.25 106 HIS A C 1
ATOM 797 O O . HIS A 1 106 ? -1.651 2.809 -14.750 1.00 93.25 106 HIS A O 1
ATOM 803 N N . GLN A 1 107 ? -0.998 4.312 -16.268 1.00 93.69 107 GLN A N 1
ATOM 804 C CA . GLN A 1 107 ? -1.235 3.423 -17.414 1.00 93.69 107 GLN A CA 1
ATOM 805 C C . GLN A 1 107 ? -0.278 2.223 -17.415 1.00 93.69 107 GLN A C 1
ATOM 807 O O . GLN A 1 107 ? -0.679 1.113 -17.753 1.00 93.69 107 GLN A O 1
ATOM 812 N N . ILE A 1 108 ? 0.975 2.434 -17.000 1.00 96.19 108 ILE A N 1
ATOM 813 C CA . ILE A 1 108 ? 1.955 1.355 -16.836 1.00 96.19 108 ILE A CA 1
ATOM 814 C C . ILE A 1 108 ? 1.493 0.396 -15.733 1.00 96.19 108 ILE A C 1
ATOM 816 O O . ILE A 1 108 ? 1.482 -0.810 -15.954 1.00 96.19 108 ILE A O 1
ATOM 820 N N . ASP A 1 109 ? 1.066 0.924 -14.585 1.00 93.88 109 ASP A N 1
ATOM 821 C CA . ASP A 1 109 ? 0.571 0.140 -13.444 1.00 93.88 109 ASP A CA 1
ATOM 822 C C . ASP A 1 109 ? -0.690 -0.676 -13.796 1.00 93.88 109 ASP A C 1
ATOM 824 O O . ASP A 1 109 ? -0.810 -1.844 -13.430 1.00 93.88 109 ASP A O 1
ATOM 828 N N . GLN A 1 110 ? -1.598 -0.118 -14.603 1.00 91.38 110 GLN A N 1
ATOM 829 C CA . GLN A 1 110 ? -2.769 -0.838 -15.117 1.00 91.38 110 GLN A CA 1
ATOM 830 C C . GLN A 1 110 ? -2.380 -2.003 -16.037 1.00 91.38 110 GLN A C 1
ATOM 832 O O . GLN A 1 110 ? -2.844 -3.130 -15.843 1.00 91.38 110 GLN A O 1
ATOM 837 N N . VAL A 1 111 ? -1.507 -1.759 -17.023 1.00 93.62 111 VAL A N 1
ATOM 838 C CA . VAL A 1 111 ? -1.018 -2.824 -17.918 1.00 93.62 111 VAL A CA 1
ATOM 839 C C . VAL A 1 111 ? -0.263 -3.883 -17.117 1.00 93.62 111 VAL A C 1
ATOM 841 O O . VAL A 1 111 ? -0.410 -5.078 -17.374 1.00 93.62 111 VAL A O 1
ATOM 844 N N . TRP A 1 112 ? 0.506 -3.463 -16.114 1.00 95.69 112 TRP A N 1
ATOM 845 C CA . TRP A 1 112 ? 1.216 -4.368 -15.224 1.00 95.69 112 TRP A CA 1
ATOM 846 C C . TRP A 1 112 ? 0.265 -5.230 -14.396 1.00 95.69 112 TRP A C 1
ATOM 848 O O . TRP A 1 112 ? 0.420 -6.447 -14.357 1.00 95.69 112 TRP A O 1
ATOM 858 N N . THR A 1 113 ? -0.774 -4.637 -13.813 1.00 93.06 113 THR A N 1
ATOM 859 C CA . THR A 1 113 ? -1.827 -5.360 -13.085 1.00 93.06 113 THR A CA 1
ATOM 860 C C . THR A 1 113 ? -2.474 -6.427 -13.969 1.00 93.06 113 THR A C 1
ATOM 862 O O . THR A 1 113 ? -2.611 -7.577 -13.548 1.00 93.06 113 THR A O 1
ATOM 865 N N . LEU A 1 114 ? -2.774 -6.096 -15.230 1.00 90.25 114 LEU A N 1
ATOM 866 C CA . LEU A 1 114 ? -3.286 -7.065 -16.200 1.00 90.25 114 LEU A CA 1
ATOM 867 C C . LEU A 1 114 ? -2.275 -8.183 -16.505 1.00 90.25 114 LEU A C 1
ATOM 869 O O . LEU A 1 114 ? -2.659 -9.349 -16.609 1.00 90.25 114 LEU A O 1
ATOM 873 N N . ALA A 1 115 ? -0.991 -7.845 -16.633 1.00 92.81 115 ALA A N 1
ATOM 874 C CA . ALA A 1 115 ? 0.080 -8.810 -16.866 1.00 92.81 115 ALA A CA 1
ATOM 875 C C . ALA A 1 115 ? 0.278 -9.768 -15.679 1.00 92.81 115 ALA A C 1
ATOM 877 O O . ALA A 1 115 ? 0.681 -10.915 -15.876 1.00 92.81 115 ALA A O 1
ATOM 878 N N . LYS A 1 116 ? -0.006 -9.317 -14.450 1.00 92.31 116 LYS A N 1
ATOM 879 C CA . LYS A 1 116 ? 0.146 -10.121 -13.232 1.00 92.31 116 LYS A CA 1
ATOM 880 C C . LYS A 1 116 ? -0.992 -11.111 -12.975 1.00 92.31 116 LYS A C 1
ATOM 882 O O . LYS A 1 116 ? -0.771 -12.029 -12.189 1.00 92.31 116 LYS A O 1
ATOM 887 N N . ALA A 1 117 ? -2.156 -10.925 -13.595 1.00 89.38 117 ALA A N 1
ATOM 888 C CA . ALA A 1 117 ? -3.318 -11.799 -13.428 1.00 89.38 117 ALA A CA 1
ATOM 889 C C . ALA A 1 117 ? -3.064 -13.225 -13.963 1.00 89.38 117 ALA A C 1
ATOM 891 O O . ALA A 1 117 ? -2.187 -13.426 -14.803 1.00 89.38 117 ALA A O 1
ATOM 892 N N . ASP A 1 118 ? -3.880 -14.202 -13.550 1.00 80.62 118 ASP A N 1
ATOM 893 C CA . ASP A 1 118 ? -3.707 -15.640 -13.855 1.00 80.62 118 ASP A CA 1
ATOM 894 C C . ASP A 1 118 ? -3.525 -15.967 -15.351 1.00 80.62 118 ASP A C 1
ATOM 896 O O . ASP A 1 118 ? -2.860 -16.934 -15.716 1.00 80.62 118 ASP A O 1
ATOM 900 N N . GLN A 1 119 ? -4.085 -15.142 -16.240 1.00 82.00 119 GLN A N 1
ATOM 901 C CA . GLN A 1 119 ? -4.005 -15.300 -17.700 1.00 82.00 119 GLN A CA 1
ATOM 902 C C . GLN A 1 119 ? -3.002 -14.341 -18.374 1.00 82.00 119 GLN A C 1
ATOM 904 O O . GLN A 1 119 ? -2.980 -14.216 -19.597 1.00 82.00 119 GLN A O 1
ATOM 909 N N . GLY A 1 120 ? -2.169 -13.644 -17.600 1.00 86.94 120 GLY A N 1
ATOM 910 C CA . GLY A 1 120 ? -1.247 -12.606 -18.071 1.00 86.94 120 GLY A CA 1
ATOM 911 C C . GLY A 1 120 ? 0.111 -13.111 -18.577 1.00 86.94 120 GLY A C 1
ATOM 912 O O . GLY A 1 120 ? 0.930 -12.318 -19.039 1.00 86.94 120 GLY A O 1
ATOM 913 N N . GLY A 1 121 ? 0.373 -14.424 -18.554 1.00 91.69 121 GLY A N 1
ATOM 914 C CA . GLY A 1 121 ? 1.686 -14.994 -18.902 1.00 91.69 121 GLY A CA 1
ATOM 915 C C . GLY A 1 121 ? 2.191 -14.651 -20.315 1.00 91.69 121 GLY A C 1
ATOM 916 O O . GLY A 1 121 ? 3.390 -14.435 -20.516 1.00 91.69 121 GLY A O 1
ATOM 917 N N . ALA A 1 122 ? 1.284 -14.532 -21.290 1.00 92.25 122 ALA A N 1
ATOM 918 C CA . ALA A 1 122 ? 1.626 -14.098 -22.647 1.00 92.25 122 ALA A CA 1
ATOM 919 C C . ALA A 1 122 ? 2.097 -12.632 -22.683 1.00 92.25 122 ALA A C 1
ATOM 921 O O . ALA A 1 122 ? 3.064 -12.312 -23.376 1.00 92.25 122 ALA A O 1
ATOM 922 N N . ILE A 1 123 ? 1.466 -11.764 -21.883 1.00 94.12 123 ILE A N 1
ATOM 923 C CA . ILE A 1 123 ? 1.850 -10.356 -21.735 1.00 94.12 123 ILE A CA 1
ATOM 924 C C . ILE A 1 123 ? 3.235 -10.271 -21.091 1.00 94.12 123 ILE A C 1
ATOM 926 O O . ILE A 1 123 ? 4.118 -9.627 -21.646 1.00 94.12 123 ILE A O 1
ATOM 930 N N . ILE A 1 124 ? 3.471 -10.991 -19.989 1.00 95.81 124 ILE A N 1
ATOM 931 C CA . ILE A 1 124 ? 4.788 -11.048 -19.329 1.00 95.81 124 ILE A CA 1
ATOM 932 C C . ILE A 1 124 ? 5.887 -11.478 -20.310 1.00 95.81 124 ILE A C 1
ATOM 934 O O . ILE A 1 124 ? 6.956 -10.872 -20.348 1.00 95.81 124 ILE A O 1
ATOM 938 N N . SER A 1 125 ? 5.614 -12.480 -21.149 1.00 94.88 125 SER A N 1
ATOM 939 C CA . SER A 1 125 ? 6.569 -12.960 -22.156 1.00 94.88 125 SER A CA 1
ATOM 940 C C . SER A 1 125 ? 6.888 -11.902 -23.220 1.00 94.88 125 SER A C 1
ATOM 942 O O . SER A 1 125 ? 8.049 -11.750 -23.604 1.00 94.88 125 SER A O 1
ATOM 944 N N . ALA A 1 126 ? 5.883 -11.149 -23.682 1.00 95.50 126 ALA A N 1
ATOM 945 C CA . ALA A 1 126 ? 6.079 -10.051 -24.630 1.00 95.50 126 ALA A CA 1
ATOM 946 C C . ALA A 1 126 ? 6.843 -8.877 -23.999 1.00 95.50 126 ALA A C 1
ATOM 948 O O . ALA A 1 126 ? 7.816 -8.402 -24.581 1.00 95.50 126 ALA A O 1
ATOM 949 N N . LEU A 1 127 ? 6.476 -8.471 -22.778 1.00 96.88 127 LEU A N 1
ATOM 950 C CA . LEU A 1 127 ? 7.169 -7.419 -22.029 1.00 96.88 127 LEU A CA 1
ATOM 951 C C . LEU A 1 127 ? 8.633 -7.779 -21.751 1.00 96.88 127 LEU A C 1
ATOM 953 O O . LEU A 1 127 ? 9.503 -6.923 -21.872 1.00 96.88 127 LEU A O 1
ATOM 957 N N . ARG A 1 128 ? 8.921 -9.046 -21.426 1.00 96.69 128 ARG A N 1
ATOM 958 C CA . ARG A 1 128 ? 10.290 -9.542 -21.226 1.00 96.69 128 ARG A CA 1
ATOM 959 C C . ARG A 1 128 ? 11.111 -9.435 -22.508 1.00 96.69 128 ARG A C 1
ATOM 961 O O . ARG A 1 128 ? 12.230 -8.931 -22.477 1.00 96.69 128 ARG A O 1
ATOM 968 N N . ARG A 1 129 ? 10.560 -9.899 -23.633 1.00 96.69 129 ARG A N 1
ATOM 969 C CA . ARG A 1 129 ? 11.238 -9.864 -24.937 1.00 96.69 129 ARG A CA 1
ATOM 970 C C . ARG A 1 129 ? 11.533 -8.432 -25.388 1.00 96.69 129 ARG A C 1
ATOM 972 O O . ARG A 1 129 ? 12.615 -8.164 -25.896 1.00 96.69 129 ARG A O 1
ATOM 979 N N . GLU A 1 130 ? 10.591 -7.521 -25.160 1.00 96.81 130 GLU A N 1
ATOM 980 C CA . GLU A 1 130 ? 10.660 -6.122 -25.594 1.00 96.81 130 GLU A CA 1
ATOM 981 C C . GLU A 1 130 ? 11.079 -5.164 -24.464 1.00 96.81 130 GLU A C 1
ATOM 983 O O . GLU A 1 130 ? 10.829 -3.959 -24.538 1.00 96.81 130 GLU A O 1
ATOM 988 N N . ALA A 1 131 ? 11.738 -5.667 -23.412 1.00 96.31 131 ALA A N 1
ATOM 989 C CA . ALA A 1 131 ? 12.072 -4.878 -22.225 1.00 96.31 131 ALA A CA 1
ATOM 990 C C . ALA A 1 131 ? 12.880 -3.611 -22.564 1.00 96.31 131 ALA A C 1
ATOM 992 O O . ALA A 1 131 ? 12.624 -2.537 -22.019 1.00 96.31 131 ALA A O 1
ATOM 993 N N . GLY A 1 132 ? 13.803 -3.706 -23.528 1.00 96.44 132 GLY A N 1
ATOM 994 C CA . GLY A 1 132 ? 14.583 -2.561 -24.008 1.00 96.44 132 GLY A CA 1
ATOM 995 C C . GLY A 1 132 ? 13.739 -1.470 -24.681 1.00 96.44 132 GLY A C 1
ATOM 996 O O . GLY A 1 132 ? 14.097 -0.298 -24.610 1.00 96.44 132 GLY A O 1
ATOM 997 N N . ARG A 1 133 ? 12.599 -1.823 -25.291 1.00 96.94 133 ARG A N 1
ATOM 998 C CA . ARG A 1 133 ? 11.682 -0.868 -25.937 1.00 96.94 133 ARG A CA 1
ATOM 999 C C . ARG A 1 133 ? 10.833 -0.109 -24.916 1.00 96.94 133 ARG A C 1
ATOM 1001 O O . ARG A 1 133 ? 10.543 1.066 -25.123 1.00 96.94 133 ARG A O 1
ATOM 1008 N N . ILE A 1 134 ? 10.445 -0.763 -23.822 1.00 97.94 134 ILE A N 1
ATOM 1009 C CA . ILE A 1 134 ? 9.582 -0.170 -22.787 1.00 97.94 134 ILE A CA 1
ATOM 1010 C C . ILE A 1 134 ? 10.363 0.564 -21.688 1.00 97.94 134 ILE A C 1
ATOM 1012 O O . ILE A 1 134 ? 9.847 1.532 -21.124 1.00 97.94 134 ILE A O 1
ATOM 1016 N N . ALA A 1 135 ? 11.609 0.160 -21.409 1.00 97.94 135 ALA A N 1
ATOM 1017 C CA . ALA A 1 135 ? 12.432 0.733 -20.342 1.00 97.94 135 ALA A CA 1
ATOM 1018 C C . ALA A 1 135 ? 12.578 2.269 -20.411 1.00 97.94 135 ALA A C 1
ATOM 1020 O O . ALA A 1 135 ? 12.415 2.910 -19.371 1.00 97.94 135 ALA A O 1
ATOM 1021 N N . PRO A 1 136 ? 12.791 2.910 -21.582 1.00 98.19 136 PRO A N 1
ATOM 1022 C CA . PRO A 1 136 ? 12.888 4.369 -21.657 1.00 98.19 136 PRO A CA 1
ATOM 1023 C C . PRO A 1 136 ? 11.607 5.083 -21.206 1.00 98.19 136 PRO A C 1
ATOM 1025 O O . PRO A 1 136 ? 11.674 6.089 -20.493 1.00 98.19 136 PRO A O 1
ATOM 1028 N N . THR A 1 137 ? 10.434 4.562 -21.582 1.00 98.19 137 THR A N 1
ATOM 1029 C CA . THR A 1 137 ? 9.147 5.144 -21.182 1.00 98.19 137 THR A CA 1
ATOM 1030 C C . THR A 1 137 ? 8.887 4.934 -19.694 1.00 98.19 137 THR A C 1
ATOM 1032 O O . THR A 1 137 ? 8.518 5.896 -19.014 1.00 98.19 137 THR A O 1
ATOM 1035 N N . ILE A 1 138 ? 9.161 3.735 -19.167 1.00 98.12 138 ILE A N 1
ATOM 1036 C CA . ILE A 1 138 ? 9.059 3.447 -17.729 1.00 98.12 138 ILE A CA 1
ATOM 1037 C C . ILE A 1 138 ? 9.992 4.375 -16.948 1.00 98.12 138 ILE A C 1
ATOM 1039 O O . ILE A 1 138 ? 9.537 5.058 -16.039 1.00 98.12 138 ILE A O 1
ATOM 1043 N N . GLY A 1 139 ? 11.261 4.493 -17.341 1.00 97.69 139 GLY A N 1
ATOM 1044 C CA . GLY A 1 139 ? 12.240 5.341 -16.662 1.00 97.69 139 GLY A CA 1
ATOM 1045 C C . GLY A 1 139 ? 11.879 6.828 -16.683 1.00 97.69 139 GLY A C 1
ATOM 1046 O O . GLY A 1 139 ? 12.031 7.526 -15.677 1.00 97.69 139 GLY A O 1
ATOM 1047 N N . ARG A 1 140 ? 11.356 7.330 -17.809 1.00 97.56 140 ARG A N 1
ATOM 1048 C CA . ARG A 1 140 ? 10.850 8.707 -17.916 1.00 97.56 140 ARG A CA 1
ATOM 1049 C C . ARG A 1 140 ? 9.672 8.940 -16.970 1.00 97.56 140 ARG A C 1
ATOM 1051 O O . ARG A 1 140 ? 9.655 9.946 -16.264 1.00 97.56 140 ARG A O 1
ATOM 1058 N N . LEU A 1 141 ? 8.691 8.038 -16.971 1.00 97.38 141 LEU A N 1
ATOM 1059 C CA . LEU A 1 141 ? 7.471 8.183 -16.178 1.00 97.38 141 LEU A CA 1
ATOM 1060 C C . LEU A 1 141 ? 7.686 7.904 -14.692 1.00 97.38 141 LEU A C 1
ATOM 1062 O O . LEU A 1 141 ? 7.052 8.561 -13.874 1.00 97.38 141 LEU A O 1
ATOM 1066 N N . ALA A 1 142 ? 8.613 7.016 -14.335 1.00 96.62 142 ALA A N 1
ATOM 1067 C CA . ALA A 1 142 ? 9.007 6.755 -12.955 1.00 96.62 142 ALA A CA 1
ATOM 1068 C C . ALA A 1 142 ? 9.446 8.053 -12.269 1.00 96.62 142 ALA A C 1
ATOM 1070 O O . ALA A 1 142 ? 9.010 8.345 -11.160 1.00 96.62 142 ALA A O 1
ATOM 1071 N N . LYS A 1 143 ? 10.204 8.891 -12.986 1.00 96.00 143 LYS A N 1
ATOM 1072 C CA . LYS A 1 143 ? 10.734 10.169 -12.492 1.00 96.00 143 LYS A CA 1
ATOM 1073 C C . LYS A 1 143 ? 9.811 11.373 -12.694 1.00 96.00 143 LYS A C 1
ATOM 1075 O O . LYS A 1 143 ? 10.127 12.471 -12.235 1.00 96.00 143 LYS A O 1
ATOM 1080 N N . ALA A 1 144 ? 8.701 11.210 -13.414 1.00 94.06 144 ALA A N 1
ATOM 1081 C CA . ALA A 1 144 ? 7.833 12.327 -13.766 1.00 94.06 144 ALA A CA 1
ATOM 1082 C C . ALA A 1 144 ? 7.211 12.956 -12.511 1.00 94.06 144 ALA A C 1
ATOM 1084 O O . ALA A 1 144 ? 6.718 12.246 -11.633 1.00 94.06 144 ALA A O 1
ATOM 1085 N N . ARG A 1 145 ? 7.203 14.292 -12.439 1.00 91.12 145 ARG A N 1
ATOM 1086 C CA . ARG A 1 145 ? 6.615 15.021 -11.306 1.00 91.12 145 ARG A CA 1
ATOM 1087 C C . ARG A 1 145 ? 5.125 14.692 -11.183 1.00 91.12 145 ARG A C 1
ATOM 1089 O O . ARG A 1 145 ? 4.393 14.839 -12.155 1.00 91.12 145 ARG A O 1
ATOM 1096 N N . ARG A 1 146 ? 4.689 14.277 -9.989 1.00 90.25 146 ARG A N 1
ATOM 1097 C CA . ARG A 1 146 ? 3.264 14.090 -9.658 1.00 90.25 146 ARG A CA 1
ATOM 1098 C C . ARG A 1 146 ? 2.613 15.349 -9.100 1.00 90.25 146 ARG A C 1
ATOM 1100 O O . ARG A 1 146 ? 1.451 15.603 -9.387 1.00 90.25 146 ARG A O 1
ATOM 1107 N N . ARG A 1 147 ? 3.363 16.143 -8.335 1.00 89.50 147 ARG A N 1
ATOM 1108 C CA . ARG A 1 147 ? 2.888 17.389 -7.733 1.00 89.50 147 ARG A CA 1
ATOM 1109 C C . ARG A 1 147 ? 2.812 18.502 -8.775 1.00 89.50 147 ARG A C 1
ATOM 1111 O O . ARG A 1 147 ? 3.826 18.854 -9.383 1.00 89.50 147 ARG A O 1
ATOM 1118 N N . VAL A 1 148 ? 1.631 19.081 -8.937 1.00 86.31 148 VAL A N 1
ATOM 1119 C CA . VAL A 1 148 ? 1.373 20.227 -9.812 1.00 86.31 148 VAL A CA 1
ATOM 1120 C C . VAL A 1 148 ? 0.775 21.337 -8.963 1.00 86.31 148 VAL A C 1
ATOM 1122 O O . VAL A 1 148 ? -0.272 21.163 -8.343 1.00 86.31 148 VAL A O 1
ATOM 1125 N N . ALA A 1 149 ? 1.461 22.476 -8.920 1.00 86.12 149 ALA A N 1
ATOM 1126 C CA . ALA A 1 149 ? 0.900 23.684 -8.339 1.00 86.12 149 ALA A CA 1
ATOM 1127 C C . ALA A 1 149 ? -0.103 24.286 -9.330 1.00 86.12 149 ALA A C 1
ATOM 1129 O O . ALA A 1 149 ? 0.191 24.404 -10.518 1.00 86.12 149 ALA A O 1
ATOM 1130 N N . SER A 1 150 ? -1.283 24.634 -8.834 1.00 82.62 150 SER A N 1
ATOM 1131 C CA . SER A 1 150 ? -2.276 25.427 -9.548 1.00 82.62 150 SER A CA 1
ATOM 1132 C C . SER A 1 150 ? -1.955 26.909 -9.383 1.00 82.62 150 SER A C 1
ATOM 1134 O O . SER A 1 150 ? -1.540 27.341 -8.304 1.00 82.62 150 SER A O 1
ATOM 1136 N N . ASP A 1 151 ? -2.248 27.704 -10.411 1.00 81.25 151 ASP A N 1
ATOM 1137 C CA . ASP A 1 151 ? -2.153 29.169 -10.366 1.00 81.25 151 ASP A CA 1
ATOM 1138 C C . ASP A 1 151 ? -3.049 29.776 -9.268 1.00 81.25 151 ASP A C 1
ATOM 1140 O O . ASP A 1 151 ? -2.793 30.871 -8.774 1.00 81.25 151 ASP A O 1
ATOM 1144 N N . SER A 1 152 ? -4.078 29.040 -8.833 1.00 82.25 152 SER A N 1
ATOM 1145 C CA . SER A 1 152 ? -4.972 29.409 -7.729 1.00 82.25 152 SER A CA 1
ATOM 1146 C C . SER A 1 152 ? -4.419 29.098 -6.328 1.00 82.25 152 SER A C 1
ATOM 1148 O O . SER A 1 152 ? -5.165 29.170 -5.355 1.00 82.25 152 SER A O 1
ATOM 1150 N N . GLY A 1 153 ? -3.155 28.677 -6.209 1.00 83.44 153 GLY A N 1
ATOM 1151 C CA . GLY A 1 153 ? -2.524 28.293 -4.938 1.00 83.44 153 GLY A CA 1
ATOM 1152 C C . GLY A 1 153 ? -2.862 26.880 -4.444 1.00 83.44 153 GLY A C 1
ATOM 1153 O O . GLY A 1 153 ? -2.372 26.466 -3.397 1.00 83.44 153 GLY A O 1
ATOM 1154 N N . GLY A 1 154 ? -3.670 26.122 -5.192 1.00 86.19 154 GLY A N 1
ATOM 1155 C CA . GLY A 1 154 ? -3.951 24.712 -4.903 1.00 86.19 154 GLY A CA 1
ATOM 1156 C C . GLY A 1 154 ? -2.801 23.792 -5.320 1.00 86.19 154 GLY A C 1
ATOM 1157 O O . GLY A 1 154 ? -2.027 24.119 -6.218 1.00 86.19 154 GLY A O 1
ATOM 1158 N N . VAL A 1 155 ? -2.707 22.614 -4.707 1.00 87.56 155 VAL A N 1
ATOM 1159 C CA . VAL A 1 155 ? -1.758 21.566 -5.106 1.00 87.56 155 VAL A CA 1
ATOM 1160 C C . VAL A 1 155 ? -2.546 20.335 -5.529 1.00 87.56 155 VAL A C 1
ATOM 1162 O O . VAL A 1 155 ? -3.391 19.852 -4.782 1.00 87.56 155 VAL A O 1
ATOM 1165 N N . GLY A 1 156 ? -2.280 19.846 -6.738 1.00 87.44 156 GLY A N 1
ATOM 1166 C CA . GLY A 1 156 ? -2.822 18.593 -7.253 1.00 87.44 156 GLY A CA 1
ATOM 1167 C C . GLY A 1 156 ? -1.738 17.526 -7.369 1.00 87.44 156 GLY A C 1
ATOM 1168 O O . GLY A 1 156 ? -0.573 17.838 -7.629 1.00 87.44 156 GLY A O 1
ATOM 1169 N N . TYR A 1 157 ? -2.136 16.265 -7.224 1.00 88.81 157 TYR A N 1
ATOM 1170 C CA . TYR A 1 157 ? -1.266 15.108 -7.417 1.00 88.81 157 TYR A CA 1
ATOM 1171 C C . TYR A 1 157 ? -1.763 14.264 -8.589 1.00 88.81 157 TYR A C 1
ATOM 1173 O O . TYR A 1 157 ? -2.928 13.878 -8.635 1.00 88.81 157 TYR A O 1
ATOM 1181 N N . TYR A 1 158 ? -0.869 13.970 -9.533 1.00 86.62 158 TYR A N 1
ATOM 1182 C CA . TYR A 1 158 ? -1.158 13.161 -10.713 1.00 86.62 158 TYR A CA 1
ATOM 1183 C C . TYR A 1 158 ? -0.381 11.844 -10.688 1.00 86.62 158 TYR A C 1
ATOM 1185 O O . TYR A 1 158 ? 0.853 11.820 -10.722 1.00 86.62 158 TYR A O 1
ATOM 1193 N N . GLY A 1 159 ? -1.126 10.739 -10.706 1.00 86.88 159 GLY A N 1
ATOM 1194 C CA . GLY A 1 159 ? -0.579 9.387 -10.745 1.00 86.88 159 GLY A CA 1
ATOM 1195 C C . GLY A 1 159 ? -0.043 8.883 -9.397 1.00 86.88 159 GLY A C 1
ATOM 1196 O O . GLY A 1 159 ? -0.094 9.596 -8.390 1.00 86.88 159 GLY A O 1
ATOM 1197 N N . PRO A 1 160 ? 0.482 7.645 -9.384 1.00 93.31 160 PRO A N 1
ATOM 1198 C CA . PRO A 1 160 ? 0.946 6.995 -8.164 1.00 93.31 160 PRO A CA 1
ATOM 1199 C C . PRO A 1 160 ? 2.133 7.731 -7.533 1.00 93.31 160 PRO A C 1
ATOM 1201 O O . PRO A 1 160 ? 2.860 8.472 -8.217 1.00 93.31 160 PRO A O 1
ATOM 1204 N N . THR A 1 161 ? 2.301 7.507 -6.233 1.00 95.38 161 THR A N 1
ATOM 1205 C CA . THR A 1 161 ? 3.445 7.907 -5.394 1.00 95.38 161 THR A CA 1
ATOM 1206 C C . THR A 1 161 ? 4.747 7.309 -5.935 1.00 95.38 161 THR A C 1
ATOM 1208 O O . THR A 1 161 ? 4.709 6.376 -6.744 1.00 95.38 161 THR A O 1
ATOM 1211 N N . TYR A 1 162 ? 5.914 7.849 -5.569 1.00 95.81 162 TYR A N 1
ATOM 1212 C CA . TYR A 1 162 ? 7.170 7.256 -6.053 1.00 95.81 162 TYR A CA 1
ATOM 1213 C C . TYR A 1 162 ? 7.435 5.890 -5.419 1.00 95.81 162 TYR A C 1
ATOM 1215 O O . TYR A 1 162 ? 7.988 5.023 -6.091 1.00 95.81 162 TYR A O 1
ATOM 1223 N N . GLU A 1 163 ? 6.977 5.669 -4.191 1.00 95.81 163 GLU A N 1
ATOM 1224 C CA . GLU A 1 163 ? 7.018 4.393 -3.487 1.00 95.81 163 GLU A CA 1
ATOM 1225 C C . GLU A 1 163 ? 6.271 3.315 -4.285 1.00 95.81 163 GLU A C 1
ATOM 1227 O O . GLU A 1 163 ? 6.863 2.304 -4.668 1.00 95.81 163 GLU A O 1
ATOM 1232 N N . ARG A 1 164 ? 5.024 3.588 -4.698 1.00 95.88 164 ARG A N 1
ATOM 1233 C CA . ARG A 1 164 ? 4.242 2.666 -5.537 1.00 95.88 164 ARG A CA 1
ATOM 1234 C C . ARG A 1 164 ? 4.888 2.417 -6.901 1.00 95.88 164 ARG A C 1
ATOM 1236 O O . ARG A 1 164 ? 4.861 1.296 -7.420 1.00 95.88 164 ARG A O 1
ATOM 1243 N N . ARG A 1 165 ? 5.496 3.447 -7.504 1.00 96.69 165 ARG A N 1
ATOM 1244 C CA . ARG A 1 165 ? 6.248 3.300 -8.766 1.00 96.69 165 ARG A CA 1
ATOM 1245 C C . ARG A 1 165 ? 7.444 2.371 -8.596 1.00 96.69 165 ARG A C 1
ATOM 1247 O O . ARG A 1 165 ? 7.669 1.519 -9.451 1.00 96.69 165 ARG A O 1
ATOM 1254 N N . LEU A 1 166 ? 8.200 2.532 -7.514 1.00 95.12 166 LEU A N 1
ATOM 1255 C CA . LEU A 1 166 ? 9.370 1.716 -7.199 1.00 95.12 166 LEU A CA 1
ATOM 1256 C C . LEU A 1 166 ? 8.988 0.268 -6.890 1.00 95.12 166 LEU A C 1
ATOM 1258 O O . LEU A 1 166 ? 9.614 -0.636 -7.445 1.00 95.12 166 LEU A O 1
ATOM 1262 N N . ALA A 1 167 ? 7.929 0.043 -6.107 1.00 94.62 167 ALA A N 1
ATOM 1263 C CA . ALA A 1 167 ? 7.372 -1.288 -5.870 1.00 94.62 167 ALA A CA 1
ATOM 1264 C C . ALA A 1 167 ? 7.031 -1.984 -7.199 1.00 94.62 167 ALA A C 1
ATOM 1266 O O . ALA A 1 167 ? 7.497 -3.091 -7.471 1.00 94.62 167 ALA A O 1
ATOM 1267 N N . THR A 1 168 ? 6.325 -1.277 -8.088 1.00 95.81 168 THR A N 1
ATOM 1268 C CA . THR A 1 168 ? 5.978 -1.771 -9.431 1.00 95.81 168 THR A CA 1
ATOM 1269 C C . THR A 1 168 ? 7.222 -2.122 -10.255 1.00 95.81 168 THR A C 1
ATOM 1271 O O . THR A 1 168 ? 7.271 -3.177 -10.886 1.00 95.81 168 THR A O 1
ATOM 1274 N N . ILE A 1 169 ? 8.248 -1.263 -10.255 1.00 95.56 169 ILE A N 1
ATOM 1275 C CA . ILE A 1 169 ? 9.494 -1.507 -10.999 1.00 95.56 169 ILE A CA 1
ATOM 1276 C C . ILE A 1 169 ? 10.222 -2.738 -10.453 1.00 95.56 169 ILE A C 1
ATOM 1278 O O . ILE A 1 169 ? 10.697 -3.546 -11.245 1.00 95.56 169 ILE A O 1
ATOM 1282 N N . ILE A 1 170 ? 10.288 -2.930 -9.135 1.00 93.25 170 ILE A N 1
ATOM 1283 C CA . ILE A 1 170 ? 10.937 -4.112 -8.549 1.00 93.25 170 ILE A CA 1
ATOM 1284 C C . ILE A 1 170 ? 10.193 -5.391 -8.912 1.00 93.25 170 ILE A C 1
ATOM 1286 O O . ILE A 1 170 ? 10.824 -6.364 -9.324 1.00 93.25 170 ILE A O 1
ATOM 1290 N N . GLU A 1 171 ? 8.864 -5.392 -8.846 1.00 93.12 171 GLU A N 1
ATOM 1291 C CA . GLU A 1 171 ? 8.083 -6.534 -9.321 1.00 93.12 171 GLU A CA 1
ATOM 1292 C C . GLU A 1 171 ? 8.348 -6.824 -10.809 1.00 93.12 171 GLU A C 1
ATOM 1294 O O . GLU A 1 171 ? 8.480 -7.985 -11.208 1.00 93.12 171 GLU A O 1
ATOM 1299 N N . MET A 1 172 ? 8.446 -5.779 -11.644 1.00 94.62 172 MET A N 1
ATOM 1300 C CA . MET A 1 172 ? 8.816 -5.926 -13.054 1.00 94.62 172 MET A CA 1
ATOM 1301 C C . MET A 1 172 ? 10.202 -6.538 -13.204 1.00 94.62 172 MET A C 1
ATOM 1303 O O . MET A 1 172 ? 10.380 -7.435 -14.020 1.00 94.62 172 MET A O 1
ATOM 1307 N N . VAL A 1 173 ? 11.178 -6.110 -12.411 1.00 92.38 173 VAL A N 1
ATOM 1308 C CA . VAL A 1 173 ? 12.526 -6.686 -12.419 1.00 92.38 173 VAL A CA 1
ATOM 1309 C C . VAL A 1 173 ? 12.492 -8.170 -12.066 1.00 92.38 173 VAL A C 1
ATOM 1311 O O . VAL A 1 173 ? 13.057 -8.979 -12.801 1.00 92.38 173 VAL A O 1
ATOM 1314 N N . GLN A 1 174 ? 11.777 -8.541 -11.002 1.00 90.25 174 GLN A N 1
ATOM 1315 C CA . GLN A 1 174 ? 11.651 -9.929 -10.551 1.00 90.25 174 GLN A CA 1
ATOM 1316 C C . GLN A 1 174 ? 11.002 -10.828 -11.608 1.00 90.25 174 GLN A C 1
ATOM 1318 O O . GLN A 1 174 ? 11.437 -11.957 -11.813 1.00 90.25 174 GLN A O 1
ATOM 1323 N N . ARG A 1 175 ? 9.954 -10.344 -12.286 1.00 92.31 175 ARG A N 1
ATOM 1324 C CA . ARG A 1 175 ? 9.185 -11.155 -13.243 1.00 92.31 175 ARG A CA 1
ATOM 1325 C C . ARG A 1 175 ? 9.728 -11.102 -14.664 1.00 92.31 175 ARG A C 1
ATOM 1327 O O . ARG A 1 175 ? 9.585 -12.076 -15.400 1.00 92.31 175 ARG A O 1
ATOM 1334 N N . LEU A 1 176 ? 10.297 -9.981 -15.096 1.00 93.12 176 LEU A N 1
ATOM 1335 C CA . LEU A 1 176 ? 10.826 -9.826 -16.451 1.00 93.12 176 LEU A CA 1
ATOM 1336 C C . LEU A 1 176 ? 12.287 -10.263 -16.544 1.00 93.12 176 LEU A C 1
ATOM 1338 O O . LEU A 1 176 ? 12.693 -10.654 -17.631 1.00 93.12 176 LEU A O 1
ATOM 1342 N N . GLU A 1 177 ? 13.045 -10.245 -15.442 1.00 90.00 177 GLU A N 1
ATOM 1343 C CA . GLU A 1 177 ? 14.482 -10.568 -15.413 1.00 90.00 177 GLU A CA 1
ATOM 1344 C C . GLU A 1 177 ? 15.290 -9.711 -16.409 1.00 90.00 177 GLU A C 1
ATOM 1346 O O . GLU A 1 177 ? 16.231 -10.171 -17.054 1.00 90.00 177 GLU A O 1
ATOM 1351 N N . ALA A 1 178 ? 14.892 -8.446 -16.572 1.00 89.62 178 ALA A N 1
ATOM 1352 C CA . ALA A 1 178 ? 15.441 -7.541 -17.575 1.00 89.62 178 ALA A CA 1
ATOM 1353 C C . ALA A 1 178 ? 16.367 -6.482 -16.939 1.00 89.62 178 ALA A C 1
ATOM 1355 O O . ALA A 1 178 ? 15.867 -5.591 -16.245 1.00 89.62 178 ALA A O 1
ATOM 1356 N N . PRO A 1 179 ? 17.688 -6.495 -17.226 1.00 90.75 179 PRO A N 1
ATOM 1357 C CA . PRO A 1 179 ? 18.640 -5.531 -16.660 1.00 90.75 179 PRO A CA 1
ATOM 1358 C C . PRO A 1 179 ? 18.271 -4.067 -16.932 1.00 90.75 179 PRO A C 1
ATOM 1360 O O . PRO A 1 179 ? 18.361 -3.234 -16.038 1.00 90.75 179 PRO A O 1
ATOM 1363 N N . ALA A 1 180 ? 17.745 -3.772 -18.126 1.00 93.56 180 ALA A N 1
ATOM 1364 C CA . ALA A 1 180 ? 17.316 -2.425 -18.509 1.00 93.56 180 ALA A CA 1
ATOM 1365 C C . ALA A 1 180 ? 16.205 -1.847 -17.610 1.00 93.56 180 ALA A C 1
ATOM 1367 O O . ALA A 1 180 ? 16.060 -0.632 -17.523 1.00 93.56 180 ALA A O 1
ATOM 1368 N N . ILE A 1 181 ? 15.407 -2.701 -16.955 1.00 95.00 181 ILE A N 1
ATOM 1369 C CA . ILE A 1 181 ? 14.388 -2.276 -15.985 1.00 95.00 181 ILE A CA 1
ATOM 1370 C C . ILE A 1 181 ? 15.009 -2.122 -14.591 1.00 95.00 181 ILE A C 1
ATOM 1372 O O . ILE A 1 181 ? 14.669 -1.182 -13.876 1.00 95.00 181 ILE A O 1
ATOM 1376 N N . ALA A 1 182 ? 15.960 -2.985 -14.220 1.00 91.38 182 ALA A N 1
ATOM 1377 C CA . ALA A 1 182 ? 16.672 -2.895 -12.942 1.00 91.38 182 ALA A CA 1
ATOM 1378 C C . ALA A 1 182 ? 17.488 -1.599 -12.823 1.00 91.38 182 ALA A C 1
ATOM 1380 O O . ALA A 1 182 ? 17.480 -0.950 -11.777 1.00 91.38 182 ALA A O 1
ATOM 1381 N N . GLU A 1 183 ? 18.095 -1.155 -13.925 1.00 92.06 183 GLU A N 1
ATOM 1382 C CA . GLU A 1 183 ? 18.816 0.122 -14.020 1.00 92.06 183 GLU A CA 1
ATOM 1383 C C . GLU A 1 183 ? 17.934 1.352 -13.722 1.00 92.06 183 GLU A C 1
ATOM 1385 O O . GLU A 1 183 ? 18.454 2.434 -13.446 1.00 92.06 183 GLU A O 1
ATOM 1390 N N . LEU A 1 184 ? 16.602 1.209 -13.731 1.00 94.62 184 LEU A N 1
ATOM 1391 C CA . LEU A 1 184 ? 15.668 2.297 -13.430 1.00 94.62 184 LEU A CA 1
ATOM 1392 C C . LEU A 1 184 ? 15.486 2.539 -11.926 1.00 94.62 184 LEU A C 1
ATOM 1394 O O . LEU A 1 184 ? 15.025 3.619 -11.555 1.00 94.62 184 LEU A O 1
ATOM 1398 N N . ILE A 1 185 ? 15.838 1.575 -11.066 1.00 92.75 185 ILE A N 1
ATOM 1399 C CA . ILE A 1 185 ? 15.562 1.648 -9.623 1.00 92.75 185 ILE A CA 1
ATOM 1400 C C . ILE A 1 185 ? 16.345 2.788 -8.970 1.00 92.75 185 ILE A C 1
ATOM 1402 O O . ILE A 1 185 ? 15.746 3.636 -8.316 1.00 92.75 185 ILE A O 1
ATOM 1406 N N . ALA A 1 186 ? 17.663 2.852 -9.180 1.00 91.44 186 ALA A N 1
ATOM 1407 C CA . ALA A 1 186 ? 18.510 3.888 -8.585 1.00 91.44 186 ALA A CA 1
ATOM 1408 C C . ALA A 1 186 ? 18.041 5.323 -8.919 1.00 91.44 186 ALA A C 1
ATOM 1410 O O . ALA A 1 186 ? 17.768 6.083 -7.990 1.00 91.44 186 ALA A O 1
ATOM 1411 N N . PRO A 1 187 ? 17.841 5.708 -10.197 1.00 93.38 187 PRO A N 1
ATOM 1412 C CA . PRO A 1 187 ? 17.392 7.061 -10.519 1.00 93.38 187 PRO A CA 1
ATOM 1413 C C . PRO A 1 187 ? 15.927 7.335 -10.125 1.00 93.38 187 PRO A C 1
ATOM 1415 O O . PRO A 1 187 ? 15.547 8.494 -9.960 1.00 93.38 187 PRO A O 1
ATOM 1418 N N . ALA A 1 188 ? 15.079 6.309 -9.978 1.00 94.50 188 ALA A N 1
ATOM 1419 C CA . ALA A 1 188 ? 13.736 6.475 -9.417 1.00 94.50 188 ALA A CA 1
ATOM 1420 C C . ALA A 1 188 ? 13.774 6.677 -7.890 1.00 94.50 188 ALA A C 1
ATOM 1422 O O . ALA A 1 188 ? 13.013 7.487 -7.364 1.00 94.50 188 ALA A O 1
ATOM 1423 N N . PHE A 1 189 ? 14.694 6.010 -7.190 1.00 93.75 189 PHE A N 1
ATOM 1424 C CA . PHE A 1 189 ? 14.901 6.182 -5.755 1.00 93.75 189 PHE A CA 1
ATOM 1425 C C . PHE A 1 189 ? 15.486 7.554 -5.414 1.00 93.75 189 PHE A C 1
ATOM 1427 O O . PHE A 1 189 ? 14.997 8.221 -4.508 1.00 93.75 189 PHE A O 1
ATOM 1434 N N . GLU A 1 190 ? 16.457 8.044 -6.188 1.00 93.50 190 GLU A N 1
ATOM 1435 C CA . GLU A 1 190 ? 16.941 9.425 -6.053 1.00 93.50 190 GLU A CA 1
ATOM 1436 C C . GLU A 1 190 ? 15.789 10.434 -6.155 1.00 93.50 190 GLU A C 1
ATOM 1438 O O . GLU A 1 190 ? 15.705 11.380 -5.371 1.00 93.50 190 GLU A O 1
ATOM 1443 N N . ARG A 1 191 ? 14.846 10.194 -7.075 1.00 94.62 191 ARG A N 1
ATOM 1444 C CA . ARG A 1 191 ? 13.667 11.044 -7.233 1.00 94.62 191 ARG A CA 1
ATOM 1445 C C . ARG A 1 191 ? 12.705 10.971 -6.040 1.00 94.62 191 ARG A C 1
ATOM 1447 O O . ARG A 1 191 ? 12.130 12.001 -5.690 1.00 94.62 191 ARG A O 1
ATOM 1454 N N . LEU A 1 192 ? 12.535 9.800 -5.425 1.00 95.31 192 LEU A N 1
ATOM 1455 C CA . LEU A 1 192 ? 11.766 9.646 -4.184 1.00 95.31 192 LEU A CA 1
ATOM 1456 C C . LEU A 1 192 ? 12.378 10.494 -3.061 1.00 95.31 192 LEU A C 1
ATOM 1458 O O . LEU A 1 192 ? 11.679 11.292 -2.441 1.00 95.31 192 LEU A O 1
ATOM 1462 N N . LEU A 1 193 ? 13.697 10.390 -2.862 1.00 93.88 193 LEU A N 1
ATOM 1463 C CA . LEU A 1 193 ? 14.410 11.170 -1.846 1.00 93.88 193 LEU A CA 1
ATOM 1464 C C . LEU A 1 193 ? 14.272 12.68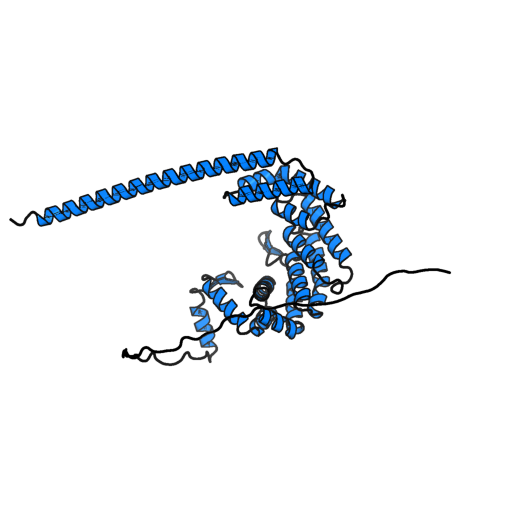3 -2.067 1.00 93.88 193 LEU A C 1
ATOM 1466 O O . LEU A 1 193 ? 14.251 13.449 -1.107 1.00 93.88 193 LEU A O 1
ATOM 1470 N N . GLU A 1 194 ? 14.177 13.136 -3.319 1.00 93.75 194 GLU A N 1
ATOM 1471 C CA . GLU A 1 194 ? 13.874 14.536 -3.624 1.00 93.75 194 GLU A CA 1
ATOM 1472 C C . GLU A 1 194 ? 12.449 14.942 -3.227 1.00 93.75 194 GLU A C 1
ATOM 1474 O O . GLU A 1 194 ? 12.267 16.069 -2.770 1.00 93.75 194 GLU A O 1
ATOM 1479 N N . GLU A 1 195 ? 11.447 14.076 -3.413 1.00 92.75 195 GLU A N 1
ATOM 1480 C CA . GLU A 1 195 ? 10.058 14.367 -3.021 1.00 92.75 195 GLU A CA 1
ATOM 1481 C C . GLU A 1 195 ? 9.912 14.439 -1.501 1.00 92.75 195 GLU A C 1
ATOM 1483 O O . GLU A 1 195 ? 9.312 15.392 -1.004 1.00 92.75 195 GLU A O 1
ATOM 1488 N N . TRP A 1 196 ? 10.558 13.535 -0.762 1.00 94.31 196 TRP A N 1
ATOM 1489 C CA . TRP A 1 196 ? 10.541 13.530 0.706 1.00 94.31 196 TRP A CA 1
ATOM 1490 C C . TRP A 1 196 ? 11.182 14.761 1.364 1.00 94.31 196 TRP A C 1
ATOM 1492 O O . TRP A 1 196 ? 11.022 14.990 2.558 1.00 94.31 196 TRP A O 1
ATOM 1502 N N . ARG A 1 197 ? 11.887 15.608 0.603 1.00 91.75 197 ARG A N 1
ATOM 1503 C CA . ARG A 1 197 ? 12.344 16.917 1.110 1.00 91.75 197 ARG A CA 1
ATOM 1504 C C . ARG A 1 197 ? 11.208 17.924 1.264 1.00 91.75 197 ARG A C 1
ATOM 1506 O O . ARG A 1 197 ? 11.379 18.921 1.960 1.00 91.75 197 ARG A O 1
ATOM 1513 N N . THR A 1 198 ? 10.102 17.720 0.558 1.00 89.75 198 THR A N 1
ATOM 1514 C CA . THR A 1 198 ? 8.968 18.653 0.513 1.00 89.75 198 THR A CA 1
ATOM 1515 C C . THR A 1 198 ? 7.648 18.015 0.914 1.00 89.75 198 THR A C 1
ATOM 1517 O O . THR A 1 198 ? 6.738 18.731 1.310 1.00 89.75 198 THR A O 1
ATOM 1520 N N . GLU A 1 199 ? 7.545 16.695 0.801 1.00 91.06 199 GLU A N 1
ATOM 1521 C CA . GLU A 1 199 ? 6.338 15.917 1.051 1.00 91.06 199 GLU A CA 1
ATOM 1522 C C . GLU A 1 199 ? 6.630 14.800 2.059 1.00 91.06 199 GLU A C 1
ATOM 1524 O O . GLU A 1 199 ? 7.782 14.429 2.273 1.00 91.06 199 GLU A O 1
ATOM 1529 N N . ARG A 1 200 ? 5.579 14.260 2.675 1.00 91.38 200 ARG A N 1
ATOM 1530 C CA . ARG A 1 200 ? 5.680 13.154 3.635 1.00 91.38 200 ARG A CA 1
ATOM 1531 C C . ARG A 1 200 ? 5.658 11.794 2.923 1.00 91.38 200 ARG A C 1
ATOM 1533 O O . ARG A 1 200 ? 4.938 11.675 1.923 1.00 91.38 200 ARG A O 1
ATOM 1540 N N . PRO A 1 201 ? 6.394 10.781 3.420 1.00 93.94 201 PRO A N 1
ATOM 1541 C CA . PRO A 1 201 ? 6.288 9.410 2.929 1.00 93.94 201 PRO A CA 1
ATOM 1542 C C . PRO A 1 201 ? 4.857 8.884 2.994 1.00 93.94 201 PRO A C 1
ATOM 1544 O O . PRO A 1 201 ? 4.117 9.183 3.929 1.00 93.94 201 PRO A O 1
ATOM 1547 N N . GLN A 1 202 ? 4.466 8.085 2.006 1.00 94.75 202 GLN A N 1
ATOM 1548 C CA . GLN A 1 202 ? 3.182 7.381 2.035 1.00 94.75 202 GLN A CA 1
ATOM 1549 C C . GLN A 1 202 ? 3.407 5.992 2.634 1.00 94.75 202 GLN A C 1
ATOM 1551 O O . GLN A 1 202 ? 4.003 5.137 1.980 1.00 94.75 202 GLN A O 1
ATOM 1556 N N . ILE A 1 203 ? 2.970 5.789 3.885 1.00 95.75 203 ILE A N 1
ATOM 1557 C CA . ILE A 1 203 ? 3.346 4.629 4.715 1.00 95.75 203 ILE A CA 1
ATOM 1558 C C . ILE A 1 203 ? 3.030 3.307 4.007 1.00 95.75 203 ILE A C 1
ATOM 1560 O O . ILE A 1 203 ? 3.934 2.498 3.809 1.00 95.75 203 ILE A O 1
ATOM 1564 N N . ASN A 1 204 ? 1.787 3.112 3.556 1.00 96.31 204 ASN A N 1
ATOM 1565 C CA . ASN A 1 204 ? 1.364 1.863 2.912 1.00 96.31 204 ASN A CA 1
ATOM 1566 C C . ASN A 1 204 ? 2.164 1.553 1.638 1.00 96.31 204 ASN A C 1
ATOM 1568 O O . ASN A 1 204 ? 2.684 0.448 1.488 1.00 96.31 204 ASN A O 1
ATOM 1572 N N . ASP A 1 205 ? 2.341 2.535 0.750 1.00 96.00 205 ASP A N 1
ATOM 1573 C CA . ASP A 1 205 ? 3.100 2.342 -0.491 1.00 96.00 205 ASP A CA 1
ATOM 1574 C C . ASP A 1 205 ? 4.592 2.078 -0.213 1.00 96.00 205 ASP A C 1
ATOM 1576 O O . ASP A 1 205 ? 5.241 1.294 -0.911 1.00 96.00 205 ASP A O 1
ATOM 1580 N N . ALA A 1 206 ? 5.156 2.719 0.815 1.00 95.81 206 ALA A N 1
ATOM 1581 C CA . ALA A 1 206 ? 6.533 2.493 1.239 1.00 95.81 206 ALA A CA 1
ATOM 1582 C C . ALA A 1 206 ? 6.722 1.089 1.835 1.00 95.81 206 ALA A C 1
ATOM 1584 O O . ALA A 1 206 ? 7.723 0.430 1.554 1.00 95.81 206 ALA A O 1
ATOM 1585 N N . VAL A 1 207 ? 5.749 0.601 2.609 1.00 95.62 207 VAL A N 1
ATOM 1586 C CA . VAL A 1 207 ? 5.726 -0.768 3.138 1.00 95.62 207 VAL A CA 1
ATOM 1587 C C . VAL A 1 207 ? 5.606 -1.793 2.009 1.00 95.62 207 VAL A C 1
ATOM 1589 O O . VAL A 1 207 ? 6.362 -2.768 1.994 1.00 95.62 207 VAL A O 1
ATOM 1592 N N . GLU A 1 208 ? 4.717 -1.580 1.032 1.00 94.19 208 GLU A N 1
ATOM 1593 C CA . GLU A 1 208 ? 4.636 -2.427 -0.168 1.00 94.19 208 GLU A CA 1
ATOM 1594 C C . GLU A 1 208 ? 5.986 -2.494 -0.885 1.00 94.19 208 GLU A C 1
ATOM 1596 O O . GLU A 1 208 ? 6.428 -3.562 -1.318 1.00 94.19 208 GLU A O 1
ATOM 1601 N N . TRP A 1 209 ? 6.672 -1.357 -0.972 1.00 93.25 209 TRP A N 1
ATOM 1602 C CA . TRP A 1 209 ? 7.990 -1.294 -1.571 1.00 93.25 209 TRP A CA 1
ATOM 1603 C C . TRP A 1 209 ? 9.056 -2.050 -0.759 1.00 93.25 209 TRP A C 1
ATOM 1605 O O . TRP A 1 209 ? 9.831 -2.804 -1.353 1.00 93.25 209 TRP A O 1
ATOM 1615 N N . ILE A 1 210 ? 9.068 -1.939 0.576 1.00 93.94 210 ILE A N 1
ATOM 1616 C CA . ILE A 1 210 ? 9.948 -2.738 1.450 1.00 93.94 210 ILE A CA 1
ATOM 1617 C C . ILE A 1 210 ? 9.705 -4.235 1.226 1.00 93.94 210 ILE A C 1
ATOM 1619 O O . ILE A 1 210 ? 10.658 -4.980 1.012 1.00 93.94 210 ILE A O 1
ATOM 1623 N N . ARG A 1 211 ? 8.444 -4.682 1.176 1.00 93.25 211 ARG A N 1
ATOM 1624 C CA . ARG A 1 211 ? 8.108 -6.091 0.897 1.00 93.25 211 ARG A CA 1
ATOM 1625 C C . ARG A 1 211 ? 8.580 -6.537 -0.483 1.00 93.25 211 ARG A C 1
ATOM 1627 O O . ARG A 1 211 ? 9.069 -7.656 -0.635 1.00 93.25 211 ARG A O 1
ATOM 1634 N N . ALA A 1 212 ? 8.460 -5.670 -1.488 1.00 91.06 212 ALA A N 1
ATOM 1635 C CA . ALA A 1 212 ? 8.966 -5.951 -2.825 1.00 91.06 212 ALA A CA 1
ATOM 1636 C C . ALA A 1 212 ? 10.494 -6.126 -2.820 1.00 91.06 212 ALA A C 1
ATOM 1638 O O . ALA A 1 212 ? 10.999 -7.028 -3.488 1.00 91.06 212 ALA A O 1
ATOM 1639 N N . ILE A 1 213 ? 11.223 -5.310 -2.049 1.00 90.38 213 ILE A N 1
ATOM 1640 C CA . ILE A 1 213 ? 12.670 -5.461 -1.848 1.00 90.38 213 ILE A CA 1
ATOM 1641 C C . ILE A 1 213 ? 12.992 -6.773 -1.123 1.00 90.38 213 ILE A C 1
ATOM 1643 O O . ILE A 1 213 ? 13.849 -7.519 -1.590 1.00 90.38 213 ILE A O 1
ATOM 1647 N N . ASP A 1 214 ? 12.294 -7.077 -0.030 1.00 88.81 214 ASP A N 1
ATOM 1648 C CA . ASP A 1 214 ? 12.545 -8.266 0.797 1.00 88.81 214 ASP A CA 1
ATOM 1649 C C . ASP A 1 214 ? 12.287 -9.572 0.030 1.00 88.81 214 ASP A C 1
ATOM 1651 O O . ASP A 1 214 ? 12.965 -10.577 0.244 1.00 88.81 214 ASP A O 1
ATOM 1655 N N . GLY A 1 215 ? 11.348 -9.550 -0.920 1.00 86.69 215 GLY A N 1
ATOM 1656 C CA . GLY A 1 215 ? 11.104 -10.654 -1.848 1.00 86.69 215 GLY A CA 1
ATOM 1657 C C . GLY A 1 215 ? 12.057 -10.715 -3.051 1.00 86.69 215 GLY A C 1
ATOM 1658 O O . GLY A 1 215 ? 11.994 -11.675 -3.824 1.00 86.69 215 GLY A O 1
ATOM 1659 N N . ALA A 1 216 ? 12.918 -9.713 -3.264 1.00 82.94 216 ALA A N 1
ATOM 1660 C CA . ALA A 1 216 ? 13.771 -9.640 -4.446 1.00 82.94 216 ALA A CA 1
ATOM 1661 C C . ALA A 1 216 ? 15.021 -10.535 -4.329 1.00 82.94 216 ALA A C 1
ATOM 1663 O O . ALA A 1 216 ? 15.663 -10.591 -3.280 1.00 82.94 216 ALA A O 1
ATOM 1664 N N . PRO A 1 217 ? 15.450 -11.200 -5.422 1.00 77.38 217 PRO A N 1
ATOM 1665 C CA . PRO A 1 217 ? 16.719 -11.917 -5.433 1.00 77.38 217 PRO A CA 1
ATOM 1666 C C . PRO A 1 217 ? 17.915 -10.984 -5.131 1.00 77.38 217 PRO A C 1
ATOM 1668 O O . PRO A 1 217 ? 17.987 -9.900 -5.718 1.00 77.38 217 PRO A O 1
ATOM 1671 N N . PRO A 1 218 ? 18.919 -11.414 -4.334 1.00 67.50 218 PRO A N 1
ATOM 1672 C CA . PRO A 1 218 ? 20.040 -10.566 -3.886 1.00 67.50 218 PRO A CA 1
ATOM 1673 C C . PRO A 1 218 ? 20.891 -9.915 -4.989 1.00 67.50 218 PRO A C 1
ATOM 1675 O O . PRO A 1 218 ? 21.660 -8.999 -4.723 1.00 67.50 218 PRO A O 1
ATOM 1678 N N . LEU A 1 219 ? 20.794 -10.395 -6.232 1.00 59.09 219 LEU A N 1
ATOM 1679 C CA . LEU A 1 219 ? 21.596 -9.927 -7.367 1.00 59.09 219 LEU A CA 1
ATOM 1680 C C . LEU A 1 219 ? 21.011 -8.690 -8.071 1.00 59.09 219 LEU A C 1
ATOM 1682 O O . LEU A 1 219 ? 21.591 -8.227 -9.050 1.00 59.09 219 LEU A O 1
ATOM 1686 N N . MET A 1 220 ? 19.865 -8.174 -7.613 1.00 66.75 220 MET A N 1
ATOM 1687 C CA . MET A 1 220 ? 19.102 -7.162 -8.351 1.00 66.75 220 MET A CA 1
ATOM 1688 C C . MET A 1 220 ? 19.514 -5.715 -8.067 1.00 66.75 220 MET A C 1
ATOM 1690 O O . MET A 1 220 ? 19.278 -4.854 -8.912 1.00 66.75 220 MET A O 1
ATOM 1694 N N . MET A 1 221 ? 20.123 -5.415 -6.914 1.00 67.56 221 MET A N 1
ATOM 1695 C CA . MET A 1 221 ? 20.533 -4.046 -6.584 1.00 67.56 221 MET A CA 1
ATOM 1696 C C . MET A 1 221 ? 21.838 -4.024 -5.785 1.00 67.56 221 MET A C 1
ATOM 1698 O O . MET A 1 221 ? 22.061 -4.820 -4.876 1.00 67.56 221 MET A O 1
ATOM 1702 N N . THR A 1 222 ? 22.697 -3.058 -6.090 1.00 70.75 222 THR A N 1
ATOM 1703 C CA . THR A 1 222 ? 23.820 -2.709 -5.216 1.00 70.75 222 THR A CA 1
ATOM 1704 C C . THR A 1 222 ? 23.260 -1.940 -4.018 1.00 70.75 222 THR A C 1
ATOM 1706 O O . THR A 1 222 ? 22.502 -0.995 -4.216 1.00 70.75 222 THR A O 1
ATOM 1709 N N . ASN A 1 223 ? 23.640 -2.308 -2.789 1.00 80.69 223 ASN A N 1
ATOM 1710 C CA . ASN A 1 223 ? 23.196 -1.651 -1.547 1.00 80.69 223 ASN A CA 1
ATOM 1711 C C . ASN A 1 223 ? 21.688 -1.794 -1.223 1.00 80.69 223 ASN A C 1
ATOM 1713 O O . ASN A 1 223 ? 21.062 -0.842 -0.758 1.00 80.69 223 ASN A O 1
ATOM 1717 N N . VAL A 1 224 ? 21.109 -2.985 -1.445 1.00 83.62 224 VAL A N 1
ATOM 1718 C CA . VAL A 1 224 ? 19.716 -3.305 -1.057 1.00 83.62 224 VAL A CA 1
ATOM 1719 C C . VAL A 1 224 ? 19.442 -2.947 0.404 1.00 83.62 224 VAL A C 1
ATOM 1721 O O . VAL A 1 224 ? 18.504 -2.205 0.678 1.00 83.62 224 VAL A O 1
ATOM 1724 N N . ASP A 1 225 ? 20.289 -3.418 1.323 1.00 85.12 225 ASP A N 1
ATOM 1725 C CA . ASP A 1 225 ? 20.088 -3.239 2.766 1.00 85.12 225 ASP A CA 1
ATOM 1726 C C . ASP A 1 225 ? 20.095 -1.761 3.171 1.00 85.12 225 ASP A C 1
ATOM 1728 O O . ASP A 1 225 ? 19.277 -1.331 3.982 1.00 85.12 225 ASP A O 1
ATOM 1732 N N . GLY A 1 226 ? 20.983 -0.960 2.574 1.00 87.62 226 GLY A N 1
ATOM 1733 C CA . GLY A 1 226 ? 21.045 0.476 2.833 1.00 87.62 226 GLY A CA 1
ATOM 1734 C C . GLY A 1 226 ? 19.825 1.226 2.299 1.00 87.62 226 GLY A C 1
ATOM 1735 O O . GLY A 1 226 ? 19.332 2.133 2.965 1.00 87.62 226 GLY A O 1
ATOM 1736 N N . ILE A 1 227 ? 19.310 0.837 1.127 1.00 88.50 227 ILE A N 1
ATOM 1737 C CA . ILE A 1 227 ? 18.076 1.411 0.573 1.00 88.50 227 ILE A CA 1
ATOM 1738 C C . ILE A 1 227 ? 16.889 1.016 1.450 1.00 88.50 227 ILE A C 1
ATOM 1740 O O . ILE A 1 227 ? 16.172 1.894 1.913 1.00 88.50 227 ILE A O 1
ATOM 1744 N N . ARG A 1 228 ? 16.726 -0.275 1.757 1.00 91.25 228 ARG A N 1
ATOM 1745 C CA . ARG A 1 228 ? 15.671 -0.778 2.648 1.00 91.25 228 ARG A CA 1
ATOM 1746 C C . ARG A 1 228 ? 15.677 -0.052 3.995 1.00 91.25 228 ARG A C 1
ATOM 1748 O O . ARG A 1 228 ? 14.633 0.420 4.433 1.00 91.25 228 ARG A O 1
ATOM 1755 N N . GLY A 1 229 ? 16.846 0.065 4.628 1.00 91.19 229 GLY A N 1
ATOM 1756 C CA . GLY A 1 229 ? 17.009 0.739 5.916 1.00 91.19 229 GLY A CA 1
ATOM 1757 C C . GLY A 1 229 ? 16.602 2.211 5.872 1.00 91.19 229 GLY A C 1
ATOM 1758 O O . GLY A 1 229 ? 15.831 2.646 6.718 1.00 91.19 229 GLY A O 1
ATOM 1759 N N . ALA A 1 230 ? 17.031 2.957 4.847 1.00 91.69 230 ALA A N 1
ATOM 1760 C CA . ALA A 1 230 ? 16.671 4.369 4.695 1.00 91.69 230 ALA A CA 1
ATOM 1761 C C . ALA A 1 230 ? 15.155 4.592 4.554 1.00 91.69 230 ALA A C 1
ATOM 1763 O O . ALA A 1 230 ? 14.623 5.598 5.020 1.00 91.69 230 ALA A O 1
ATOM 1764 N N . VAL A 1 231 ? 14.462 3.657 3.907 1.00 93.50 231 VAL A N 1
ATOM 1765 C CA . VAL A 1 231 ? 13.011 3.713 3.691 1.00 93.50 231 VAL A CA 1
ATOM 1766 C C . VAL A 1 231 ? 12.273 3.369 4.964 1.00 93.50 231 VAL A C 1
ATOM 1768 O O . VAL A 1 231 ? 11.381 4.109 5.359 1.00 93.50 231 VAL A O 1
ATOM 1771 N N . LEU A 1 232 ? 12.678 2.285 5.626 1.00 94.31 232 LEU A N 1
ATOM 1772 C CA . LEU A 1 232 ? 12.107 1.892 6.905 1.00 94.31 232 LEU A CA 1
ATOM 1773 C C . LEU A 1 232 ? 12.282 3.001 7.949 1.00 94.31 232 LEU A C 1
ATOM 1775 O O . LEU A 1 232 ? 11.315 3.351 8.616 1.00 94.31 232 LEU A O 1
ATOM 1779 N N . ASP A 1 233 ? 13.469 3.607 8.036 1.00 93.50 233 ASP A N 1
ATOM 1780 C CA . ASP A 1 233 ? 13.713 4.762 8.904 1.00 93.50 233 ASP A CA 1
ATOM 1781 C C . ASP A 1 233 ? 12.760 5.923 8.571 1.00 93.50 233 ASP A C 1
ATOM 1783 O O . ASP A 1 233 ? 12.123 6.462 9.471 1.00 93.50 233 ASP A O 1
ATOM 1787 N N . ALA A 1 234 ? 12.612 6.297 7.295 1.00 94.25 234 ALA A N 1
ATOM 1788 C CA . ALA A 1 234 ? 11.723 7.393 6.899 1.00 94.25 234 ALA A CA 1
ATOM 1789 C C . ALA A 1 234 ? 10.249 7.119 7.247 1.00 94.25 234 ALA A C 1
ATOM 1791 O O . ALA A 1 234 ? 9.554 8.011 7.731 1.00 94.25 234 ALA A O 1
ATOM 1792 N N . VAL A 1 235 ? 9.782 5.886 7.035 1.00 95.19 235 VAL A N 1
ATOM 1793 C CA . VAL A 1 235 ? 8.408 5.470 7.348 1.00 95.19 235 VAL A CA 1
ATOM 1794 C C . VAL A 1 235 ? 8.164 5.440 8.854 1.00 95.19 235 VAL A C 1
ATOM 1796 O O . VAL A 1 235 ? 7.128 5.916 9.308 1.00 95.19 235 VAL A O 1
ATOM 1799 N N . LEU A 1 236 ? 9.116 4.933 9.640 1.00 94.88 236 LEU A N 1
ATOM 1800 C CA . LEU A 1 236 ? 9.031 4.927 11.102 1.00 94.88 236 LEU A CA 1
ATOM 1801 C C . LEU A 1 236 ? 8.976 6.351 11.668 1.00 94.88 236 LEU A C 1
ATOM 1803 O O . LEU A 1 236 ? 8.192 6.631 12.573 1.00 94.88 236 LEU A O 1
ATOM 1807 N N . GLU A 1 237 ? 9.785 7.264 11.130 1.00 94.44 237 GLU A N 1
ATOM 1808 C CA . GLU A 1 237 ? 9.775 8.665 11.553 1.00 94.44 237 GLU A CA 1
ATOM 1809 C C . GLU A 1 237 ? 8.458 9.369 11.186 1.00 94.44 237 GLU A C 1
ATOM 1811 O O . GLU A 1 237 ? 7.962 10.155 11.995 1.00 94.44 237 GLU A O 1
ATOM 1816 N N . GLU A 1 238 ? 7.863 9.063 10.026 1.00 95.12 238 GLU A N 1
ATOM 1817 C CA . GLU A 1 238 ? 6.536 9.571 9.649 1.00 95.12 238 GLU A CA 1
ATOM 1818 C C . GLU A 1 238 ? 5.436 9.010 10.559 1.00 95.12 238 GLU A C 1
ATOM 1820 O O . GLU A 1 238 ? 4.655 9.785 11.116 1.00 95.12 238 GLU A O 1
ATOM 1825 N N . ALA A 1 239 ? 5.422 7.691 10.787 1.00 95.19 239 ALA A N 1
ATOM 1826 C CA . ALA A 1 239 ? 4.443 7.013 11.639 1.00 95.19 239 ALA A CA 1
ATOM 1827 C C . ALA A 1 239 ? 4.447 7.551 13.079 1.00 95.19 239 ALA A C 1
ATOM 1829 O O . ALA A 1 239 ? 3.387 7.703 13.691 1.00 95.19 239 ALA A O 1
ATOM 1830 N N . ARG A 1 240 ? 5.623 7.948 13.591 1.00 93.81 240 ARG A N 1
ATOM 1831 C CA . ARG A 1 240 ? 5.757 8.597 14.905 1.00 93.81 240 ARG A CA 1
ATOM 1832 C C . ARG A 1 240 ? 4.998 9.926 14.992 1.00 93.81 240 ARG A C 1
ATOM 1834 O O . ARG A 1 240 ? 4.653 10.361 16.089 1.00 93.81 240 ARG A O 1
ATOM 1841 N N . THR A 1 241 ? 4.743 10.598 13.866 1.00 91.88 241 THR A N 1
ATOM 1842 C CA . THR A 1 241 ? 3.946 11.838 13.845 1.00 91.88 241 THR A CA 1
ATOM 1843 C C . THR A 1 241 ? 2.436 11.590 13.904 1.00 91.88 241 THR A C 1
ATOM 1845 O O . THR A 1 241 ? 1.693 12.512 14.246 1.00 91.88 241 THR A O 1
ATOM 1848 N N . GLY A 1 242 ? 2.005 10.355 13.643 1.00 90.31 242 GLY A N 1
ATOM 1849 C CA . GLY A 1 242 ? 0.615 9.916 13.563 1.00 90.31 242 GLY A CA 1
ATOM 1850 C C . GLY A 1 242 ? 0.424 8.998 12.356 1.00 90.31 242 GLY A C 1
ATOM 1851 O O . GLY A 1 242 ? 0.903 9.302 11.268 1.00 90.31 242 GLY A O 1
ATOM 1852 N N . CYS A 1 243 ? -0.261 7.876 12.553 1.00 94.19 243 CYS A N 1
ATOM 1853 C CA . CYS A 1 243 ? -0.670 6.957 11.491 1.00 94.19 243 CYS A CA 1
ATOM 1854 C C . CYS A 1 243 ? -2.017 6.320 11.847 1.00 94.19 243 CYS A C 1
ATOM 1856 O O . CYS A 1 243 ? -2.421 6.320 13.015 1.00 94.19 243 CYS A O 1
ATOM 1858 N N . ARG A 1 244 ? -2.718 5.812 10.834 1.00 94.12 244 ARG A N 1
ATOM 1859 C CA . ARG A 1 244 ? -3.986 5.082 10.979 1.00 94.12 244 ARG A CA 1
ATOM 1860 C C . ARG A 1 244 ? -3.758 3.627 11.396 1.00 94.12 244 ARG A C 1
ATOM 1862 O O . ARG A 1 244 ? -2.637 3.123 11.307 1.00 94.12 244 ARG A O 1
ATOM 1869 N N . ALA A 1 245 ? -4.821 2.938 11.819 1.00 95.12 245 ALA A N 1
ATOM 1870 C CA . ALA A 1 245 ? -4.735 1.521 12.182 1.00 95.12 245 ALA A CA 1
ATOM 1871 C C . ALA A 1 245 ? -4.217 0.653 11.024 1.00 95.12 245 ALA A C 1
ATOM 1873 O O . ALA A 1 245 ? -3.312 -0.159 11.215 1.00 95.12 245 ALA A O 1
ATOM 1874 N N . ASP A 1 246 ? -4.722 0.876 9.807 1.00 95.12 246 ASP A N 1
ATOM 1875 C CA . ASP A 1 246 ? -4.296 0.124 8.629 1.00 95.12 246 ASP A CA 1
ATOM 1876 C C . ASP A 1 246 ? -2.809 0.345 8.329 1.00 95.12 246 ASP A C 1
ATOM 1878 O O . ASP A 1 246 ? -2.078 -0.621 8.133 1.00 95.12 246 ASP A O 1
ATOM 1882 N N . GLU A 1 247 ? -2.336 1.590 8.392 1.00 96.31 247 GLU A N 1
ATOM 1883 C CA . GLU A 1 247 ? -0.923 1.935 8.196 1.00 96.31 247 GLU A CA 1
ATOM 1884 C C . GLU A 1 247 ? -0.003 1.298 9.243 1.00 96.31 247 GLU A C 1
ATOM 1886 O O . GLU A 1 247 ? 1.045 0.741 8.900 1.00 96.31 247 GLU A O 1
ATOM 1891 N N . LEU A 1 248 ? -0.398 1.343 10.519 1.00 96.44 248 LEU A N 1
ATOM 1892 C CA . LEU A 1 248 ? 0.370 0.731 11.599 1.00 96.44 248 LEU A CA 1
ATOM 1893 C C . LEU A 1 248 ? 0.423 -0.792 11.444 1.00 96.44 248 LEU A C 1
ATOM 1895 O O . LEU A 1 248 ? 1.497 -1.378 11.585 1.00 96.44 248 LEU A O 1
ATOM 1899 N N . ARG A 1 249 ? -0.695 -1.441 11.098 1.00 96.44 249 ARG A N 1
ATOM 1900 C CA . ARG A 1 249 ? -0.733 -2.882 10.807 1.00 96.44 249 ARG A CA 1
ATOM 1901 C C . ARG A 1 249 ? 0.216 -3.244 9.672 1.00 96.44 249 ARG A C 1
ATOM 1903 O O . ARG A 1 249 ? 0.988 -4.195 9.800 1.00 96.44 249 ARG A O 1
ATOM 1910 N N . GLU A 1 250 ? 0.171 -2.504 8.564 1.00 96.00 2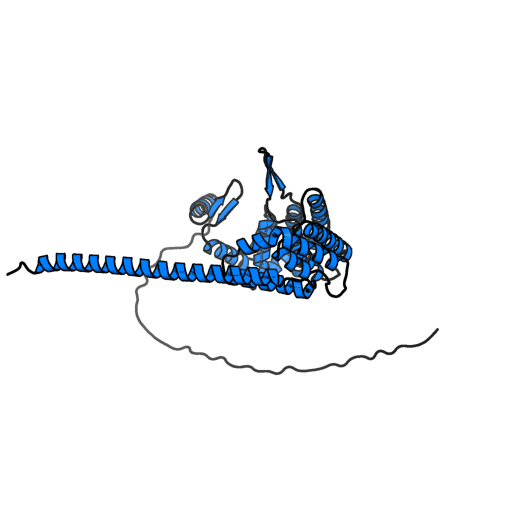50 GLU A N 1
ATOM 1911 C CA . GLU A 1 250 ? 1.051 -2.766 7.427 1.00 96.00 250 GLU A CA 1
ATOM 1912 C C . GLU A 1 250 ? 2.531 -2.620 7.828 1.00 96.00 250 GLU A C 1
ATOM 1914 O O . GLU A 1 250 ? 3.345 -3.494 7.501 1.00 96.00 250 GLU A O 1
ATOM 1919 N N . LEU A 1 251 ? 2.866 -1.574 8.593 1.00 95.31 251 LEU A N 1
ATOM 1920 C CA . LEU A 1 251 ? 4.211 -1.308 9.108 1.00 95.31 251 LEU A CA 1
ATOM 1921 C C . LEU A 1 251 ? 4.728 -2.428 10.022 1.00 95.31 251 LEU A C 1
ATOM 1923 O O . LEU A 1 251 ? 5.868 -2.867 9.865 1.00 95.31 251 LEU A O 1
ATOM 1927 N N . LEU A 1 252 ? 3.897 -2.946 10.932 1.00 94.31 252 LEU A N 1
ATOM 1928 C CA . LEU A 1 252 ? 4.269 -4.090 11.775 1.00 94.31 252 LEU A CA 1
ATOM 1929 C C . LEU A 1 252 ? 4.582 -5.344 10.954 1.00 94.31 252 LEU A C 1
ATOM 1931 O O . LEU A 1 252 ? 5.401 -6.154 11.371 1.00 94.31 252 LEU A O 1
ATOM 1935 N N . GLY A 1 253 ? 4.006 -5.477 9.757 1.00 92.69 253 GLY A N 1
ATOM 1936 C CA . GLY A 1 253 ? 4.317 -6.570 8.837 1.00 92.69 253 GLY A CA 1
ATOM 1937 C C . GLY A 1 253 ? 5.730 -6.535 8.235 1.00 92.69 253 GLY A C 1
ATOM 1938 O O . GLY A 1 253 ? 6.119 -7.503 7.585 1.00 92.69 253 GLY A O 1
ATOM 1939 N N . VAL A 1 254 ? 6.491 -5.444 8.398 1.00 92.50 254 VAL A N 1
ATOM 1940 C CA . VAL A 1 254 ? 7.878 -5.314 7.894 1.00 92.50 254 VAL A CA 1
ATOM 1941 C C . VAL A 1 254 ? 8.915 -5.001 8.978 1.00 92.50 254 VAL A C 1
ATOM 1943 O O . VAL A 1 254 ? 10.118 -4.991 8.692 1.00 92.50 254 VAL A O 1
ATOM 1946 N N . VAL A 1 255 ? 8.459 -4.756 10.208 1.00 90.56 255 VAL A N 1
ATOM 1947 C CA . VAL A 1 255 ? 9.294 -4.550 11.397 1.00 90.56 255 VAL A CA 1
ATOM 1948 C C . VAL A 1 255 ? 9.593 -5.896 12.055 1.00 90.56 255 VAL A C 1
ATOM 1950 O O . VAL A 1 255 ? 8.708 -6.730 12.221 1.00 90.56 255 VAL A O 1
ATOM 1953 N N . ASP A 1 256 ? 10.844 -6.102 12.468 1.00 83.88 256 ASP A N 1
ATOM 1954 C CA . ASP A 1 256 ? 11.237 -7.291 13.231 1.00 83.88 256 ASP A CA 1
ATOM 1955 C C . ASP A 1 256 ? 10.889 -7.091 14.717 1.00 83.88 256 ASP A C 1
ATOM 1957 O O . ASP A 1 256 ? 11.663 -6.511 15.490 1.00 83.88 256 ASP A O 1
ATOM 1961 N N . THR A 1 257 ? 9.689 -7.533 15.104 1.00 78.62 257 THR A N 1
ATOM 1962 C CA . THR A 1 257 ? 9.148 -7.367 16.461 1.00 78.62 257 THR A CA 1
ATOM 1963 C C . THR A 1 257 ? 9.793 -8.298 17.490 1.00 78.62 257 THR A C 1
ATOM 1965 O O . THR A 1 257 ? 9.839 -7.962 18.675 1.00 78.62 257 THR A O 1
ATOM 1968 N N . GLU A 1 258 ? 10.387 -9.416 17.061 1.00 74.12 258 GLU A N 1
ATOM 1969 C CA . GLU A 1 258 ? 11.003 -10.406 17.955 1.00 74.12 258 GLU A CA 1
ATOM 1970 C C . GLU A 1 258 ? 12.314 -9.908 18.577 1.00 74.12 258 GLU A C 1
ATOM 1972 O O . GLU A 1 258 ? 12.694 -10.319 19.675 1.00 74.12 258 GLU A O 1
ATOM 1977 N N . GLN A 1 259 ? 13.026 -9.005 17.897 1.00 67.94 259 GLN A N 1
ATOM 1978 C CA . GLN A 1 259 ? 14.378 -8.605 18.295 1.00 67.94 259 GLN A CA 1
ATOM 1979 C C . GLN A 1 259 ? 14.449 -7.341 19.167 1.00 67.94 259 GLN A C 1
ATOM 1981 O O . GLN A 1 259 ? 15.539 -6.792 19.335 1.00 67.94 259 GLN A O 1
ATOM 1986 N N . ALA A 1 260 ? 13.323 -6.891 19.745 1.00 57.22 260 ALA A N 1
ATOM 1987 C CA . ALA A 1 260 ? 13.232 -5.762 20.690 1.00 57.22 260 ALA A CA 1
ATOM 1988 C C . ALA A 1 260 ? 14.103 -4.551 20.282 1.00 57.22 260 ALA A C 1
ATOM 1990 O O . ALA A 1 260 ? 14.900 -4.019 21.061 1.00 57.22 260 ALA A O 1
ATOM 1991 N N . ARG A 1 261 ? 13.993 -4.157 19.009 1.00 78.00 261 ARG A N 1
ATOM 1992 C CA . ARG A 1 261 ? 14.812 -3.110 18.382 1.00 78.00 261 ARG A CA 1
ATOM 1993 C C . ARG A 1 261 ? 14.197 -1.717 18.556 1.00 78.00 261 ARG A C 1
ATOM 1995 O O . ARG A 1 261 ? 13.047 -1.566 18.962 1.00 78.00 261 ARG A O 1
ATOM 2002 N N . ARG A 1 262 ? 14.962 -0.690 18.154 1.00 87.81 262 ARG A N 1
ATOM 2003 C CA . ARG A 1 262 ? 14.511 0.708 17.965 1.00 87.81 262 ARG A CA 1
ATOM 2004 C C . ARG A 1 262 ? 13.156 0.796 17.248 1.00 87.81 262 ARG A C 1
ATOM 2006 O O . ARG A 1 262 ? 12.331 1.618 17.617 1.00 87.81 262 ARG A O 1
ATOM 2013 N N . GLU A 1 263 ? 12.935 -0.057 16.254 1.00 90.38 263 GLU A N 1
ATOM 2014 C CA . GLU A 1 263 ? 11.726 -0.090 15.424 1.00 90.38 263 GLU A CA 1
ATOM 2015 C C . GLU A 1 263 ? 10.461 -0.367 16.255 1.00 90.38 263 GLU A C 1
ATOM 2017 O O . GLU A 1 263 ? 9.474 0.348 16.118 1.00 90.38 263 GLU A O 1
ATOM 2022 N N . VAL A 1 264 ? 10.515 -1.323 17.193 1.00 91.06 264 VAL A N 1
ATOM 2023 C CA . VAL A 1 264 ? 9.396 -1.648 18.099 1.00 91.06 264 VAL A CA 1
ATOM 2024 C C . VAL A 1 264 ? 9.091 -0.487 19.042 1.00 91.06 264 VAL A C 1
ATOM 2026 O O . VAL A 1 264 ? 7.929 -0.200 19.320 1.00 91.06 264 VAL A O 1
ATOM 2029 N N . ALA A 1 265 ? 10.125 0.213 19.520 1.00 91.94 265 ALA A N 1
ATOM 2030 C CA . ALA A 1 265 ? 9.936 1.399 20.352 1.00 91.94 265 ALA A CA 1
ATOM 2031 C C . ALA A 1 265 ? 9.194 2.503 19.581 1.00 91.94 265 ALA A C 1
ATOM 2033 O O . ALA A 1 265 ? 8.218 3.050 20.087 1.00 91.94 265 ALA A O 1
ATOM 2034 N N . VAL A 1 266 ? 9.592 2.764 18.331 1.00 93.31 266 VAL A N 1
ATOM 2035 C CA . VAL A 1 266 ? 8.909 3.741 17.471 1.00 93.31 266 VAL A CA 1
ATOM 2036 C C . VAL A 1 266 ? 7.488 3.288 17.120 1.00 93.31 266 VAL A C 1
ATOM 2038 O O . VAL A 1 266 ? 6.571 4.105 17.122 1.00 93.31 266 VAL A O 1
ATOM 2041 N N . ALA A 1 267 ? 7.260 1.995 16.884 1.00 93.88 267 ALA A N 1
ATOM 2042 C CA . ALA A 1 267 ? 5.921 1.463 16.639 1.00 93.88 267 ALA A CA 1
ATOM 2043 C C . ALA A 1 267 ? 4.999 1.617 17.865 1.00 93.88 267 ALA A C 1
ATOM 2045 O O . ALA A 1 267 ? 3.840 1.998 17.715 1.00 93.88 267 ALA A O 1
ATOM 2046 N N . ARG A 1 268 ? 5.517 1.420 19.086 1.00 94.81 268 ARG A N 1
ATOM 2047 C CA . ARG A 1 268 ? 4.786 1.703 20.337 1.00 94.81 268 ARG A CA 1
ATOM 2048 C C . ARG A 1 268 ? 4.448 3.184 20.490 1.00 94.81 268 ARG A C 1
ATOM 2050 O O . ARG A 1 268 ? 3.331 3.515 20.875 1.00 94.81 268 ARG A O 1
ATOM 2057 N N . GLU A 1 269 ? 5.389 4.074 20.181 1.00 95.44 269 GLU A N 1
ATOM 2058 C CA . GLU A 1 269 ? 5.138 5.522 20.174 1.00 95.44 269 GLU A CA 1
ATOM 2059 C C . GLU A 1 269 ? 4.064 5.897 19.143 1.00 95.44 269 GLU A C 1
ATOM 2061 O O . GLU A 1 269 ? 3.164 6.683 19.440 1.00 95.44 269 GLU A O 1
ATOM 2066 N N . SER A 1 270 ? 4.117 5.279 17.962 1.00 96.06 270 SER A N 1
ATOM 2067 C CA . SER A 1 270 ? 3.132 5.463 16.891 1.00 96.06 270 SER A CA 1
ATOM 2068 C C . SER A 1 270 ? 1.744 4.981 17.326 1.00 96.06 270 SER A C 1
ATOM 2070 O O . SER A 1 270 ? 0.768 5.706 17.148 1.00 96.06 270 SER A O 1
ATOM 2072 N N . PHE A 1 271 ? 1.648 3.823 17.993 1.00 97.06 271 PHE A N 1
ATOM 2073 C CA . PHE A 1 271 ? 0.397 3.332 18.584 1.00 97.06 271 PHE A CA 1
ATOM 2074 C C . PHE A 1 271 ? -0.155 4.284 19.656 1.00 97.06 271 PHE A C 1
ATOM 2076 O O . PHE A 1 271 ? -1.343 4.602 19.658 1.00 97.06 271 PHE A O 1
ATOM 2083 N N . ALA A 1 272 ? 0.699 4.792 20.548 1.00 96.56 272 ALA A N 1
ATOM 2084 C CA . ALA A 1 272 ? 0.276 5.758 21.560 1.00 96.56 272 ALA A CA 1
ATOM 2085 C C . ALA A 1 272 ? -0.280 7.045 20.924 1.00 96.56 272 ALA A C 1
ATOM 2087 O O . ALA A 1 272 ? -1.232 7.633 21.440 1.00 96.56 272 ALA A O 1
ATOM 2088 N N . ARG A 1 273 ? 0.281 7.471 19.783 1.00 96.25 273 ARG A N 1
ATOM 2089 C CA . ARG A 1 273 ? -0.232 8.601 19.000 1.00 96.25 273 ARG A CA 1
ATOM 2090 C C . ARG A 1 273 ? -1.559 8.270 18.318 1.00 96.25 273 ARG A C 1
ATOM 2092 O O . ARG A 1 273 ? -2.496 9.057 18.413 1.00 96.25 273 ARG A O 1
ATOM 2099 N N . TYR A 1 274 ? -1.660 7.092 17.707 1.00 96.88 274 TYR A N 1
ATOM 2100 C CA . TYR A 1 274 ? -2.891 6.566 17.115 1.00 96.88 274 TYR A CA 1
ATOM 2101 C C . TYR A 1 274 ? -4.056 6.567 18.117 1.00 96.88 274 TYR A C 1
ATOM 2103 O O . TYR A 1 274 ? -5.133 7.090 17.824 1.00 96.88 274 TYR A O 1
ATOM 2111 N N . GLN A 1 275 ? -3.818 6.059 19.330 1.00 96.75 275 GLN A N 1
ATOM 2112 C CA . GLN A 1 275 ? -4.812 6.016 20.402 1.00 96.75 275 GLN A CA 1
ATOM 2113 C C . GLN A 1 275 ? -5.359 7.409 20.752 1.00 96.75 275 GLN A C 1
ATOM 2115 O O . GLN A 1 275 ? -6.542 7.546 21.065 1.00 96.75 275 GLN A O 1
ATOM 2120 N N . GLN A 1 276 ? -4.504 8.434 20.721 1.00 95.19 276 GLN A N 1
ATOM 2121 C CA . GLN A 1 276 ? -4.869 9.807 21.077 1.00 95.19 276 GLN A CA 1
ATOM 2122 C C . GLN A 1 276 ? -5.600 10.533 19.946 1.00 95.19 276 GLN A C 1
ATOM 2124 O O . GLN A 1 276 ? -6.591 11.215 20.206 1.00 95.19 276 GLN A O 1
ATOM 2129 N N . ASP A 1 277 ? -5.114 10.388 18.713 1.00 94.69 277 ASP A N 1
ATOM 2130 C CA . ASP A 1 277 ? -5.486 11.283 17.616 1.00 94.69 277 ASP A CA 1
ATOM 2131 C C . ASP A 1 277 ? -6.431 10.639 16.587 1.00 94.69 277 ASP A C 1
ATOM 2133 O O . ASP A 1 277 ? -7.213 11.352 15.960 1.00 94.69 277 ASP A O 1
ATOM 2137 N N . HIS A 1 278 ? -6.388 9.313 16.407 1.00 94.56 278 HIS A N 1
ATOM 2138 C CA . HIS A 1 278 ? -7.006 8.642 15.252 1.00 94.56 278 HIS A CA 1
ATOM 2139 C C . HIS A 1 278 ? -8.034 7.565 15.612 1.00 94.56 278 HIS A C 1
ATOM 2141 O O . HIS A 1 278 ? -8.988 7.377 14.862 1.00 94.56 278 HIS A O 1
ATOM 2147 N N . PHE A 1 279 ? -7.915 6.905 16.768 1.00 97.50 279 PHE A N 1
ATOM 2148 C CA . PHE A 1 279 ? -8.811 5.801 17.142 1.00 97.50 279 PHE A CA 1
ATOM 2149 C C . PHE A 1 279 ? -10.304 6.161 17.068 1.00 97.50 279 PHE A C 1
ATOM 2151 O O . PHE A 1 279 ? -11.100 5.421 16.497 1.00 97.50 279 PHE A O 1
ATOM 2158 N N . LEU A 1 280 ? -10.697 7.314 17.621 1.00 96.88 280 LEU A N 1
ATOM 2159 C CA . LEU A 1 280 ? -12.102 7.737 17.601 1.00 96.88 280 LEU A CA 1
ATOM 2160 C C . LEU A 1 280 ? -12.598 8.039 16.185 1.00 96.88 280 LEU A C 1
ATOM 2162 O O . LEU A 1 280 ? -13.775 7.826 15.900 1.00 96.88 280 LEU A O 1
ATOM 2166 N N . GLN A 1 281 ? -11.718 8.529 15.311 1.00 95.75 281 GLN A N 1
ATOM 2167 C CA . GLN A 1 281 ? -12.058 8.766 13.916 1.00 95.75 281 GLN A CA 1
ATOM 2168 C C . GLN A 1 281 ? -12.306 7.434 13.203 1.00 95.75 281 GLN A C 1
ATOM 2170 O O . GLN A 1 281 ? -13.386 7.267 12.641 1.00 95.75 281 GLN A O 1
ATOM 2175 N N . ASP A 1 282 ? -11.377 6.480 13.297 1.00 95.44 282 ASP A N 1
ATOM 2176 C CA . ASP A 1 282 ? -11.517 5.157 12.674 1.00 95.44 282 ASP A CA 1
ATOM 2177 C C . ASP A 1 282 ? -12.778 4.431 13.177 1.00 95.44 282 ASP A C 1
ATOM 2179 O O . ASP A 1 282 ? -13.555 3.895 12.384 1.00 95.44 282 ASP A O 1
ATOM 2183 N N . LEU A 1 283 ? -13.053 4.501 14.485 1.00 97.00 283 LEU A N 1
ATOM 2184 C CA . LEU A 1 283 ? -14.286 3.969 15.066 1.00 97.00 283 LEU A CA 1
ATOM 2185 C C . LEU A 1 283 ? -15.531 4.643 14.470 1.00 97.00 283 LEU A C 1
ATOM 2187 O O . LEU A 1 283 ? -16.488 3.974 14.086 1.00 97.00 283 LEU A O 1
ATOM 2191 N N . SER A 1 284 ? -15.512 5.973 14.345 1.00 95.69 284 SER A N 1
ATOM 2192 C CA . SER A 1 284 ? -16.624 6.735 13.769 1.00 95.69 284 SER A CA 1
ATOM 2193 C C . SER A 1 284 ? -16.811 6.512 12.269 1.00 95.69 284 SER A C 1
ATOM 2195 O O . SER A 1 284 ? -17.873 6.846 11.748 1.00 95.69 284 SER A O 1
ATOM 2197 N N . GLU A 1 285 ? -15.808 5.985 11.564 1.00 95.38 285 GLU A N 1
ATOM 2198 C CA . GLU A 1 285 ? -15.836 5.676 10.132 1.00 95.38 285 GLU A CA 1
ATOM 2199 C C . GLU A 1 285 ? -16.340 4.256 9.840 1.00 95.38 285 GLU A C 1
ATOM 2201 O O . GLU A 1 285 ? -16.640 3.952 8.685 1.00 95.38 285 GLU A O 1
ATOM 2206 N N . CYS A 1 286 ? -16.513 3.408 10.858 1.00 94.88 286 CYS A N 1
ATOM 2207 C CA . CYS A 1 286 ? -17.096 2.077 10.703 1.00 94.88 286 CYS A CA 1
ATOM 2208 C C . CYS A 1 286 ? -18.578 2.162 10.279 1.00 94.88 286 CYS A C 1
ATOM 2210 O O . CYS A 1 286 ? -19.376 2.929 10.824 1.00 94.88 286 CYS A O 1
ATOM 2212 N N . ARG A 1 287 ? -18.949 1.393 9.253 1.00 93.19 287 ARG A N 1
ATOM 2213 C CA . ARG A 1 287 ? -20.274 1.365 8.597 1.00 93.19 287 ARG A CA 1
ATOM 2214 C C . ARG A 1 287 ? -20.812 -0.052 8.385 1.00 93.19 287 ARG A C 1
ATOM 2216 O O . ARG A 1 287 ? -21.805 -0.221 7.687 1.00 93.19 287 ARG A O 1
ATOM 2223 N N . SER A 1 288 ? -20.128 -1.064 8.906 1.00 93.81 288 SER A N 1
ATOM 2224 C CA . SER A 1 288 ? -20.488 -2.472 8.739 1.00 93.81 288 SER A CA 1
ATOM 2225 C C . SER A 1 288 ? -19.886 -3.308 9.861 1.00 93.81 288 SER A C 1
ATOM 2227 O O . SER A 1 288 ? -18.847 -2.941 10.419 1.00 93.81 288 SER A O 1
ATOM 2229 N N . ARG A 1 289 ? -20.507 -4.453 10.161 1.00 93.31 289 ARG A N 1
ATOM 2230 C CA . ARG A 1 289 ? -20.023 -5.394 11.186 1.00 93.31 289 ARG A CA 1
ATOM 2231 C C . ARG A 1 289 ? -18.617 -5.905 10.863 1.00 93.31 289 ARG A C 1
ATOM 2233 O O . ARG A 1 289 ? -17.803 -6.077 11.764 1.00 93.31 289 ARG A O 1
ATOM 2240 N N . GLU A 1 290 ? -18.310 -6.080 9.581 1.00 95.50 290 GLU A N 1
ATOM 2241 C CA . GLU A 1 290 ? -16.990 -6.481 9.094 1.00 95.50 290 GLU A CA 1
ATOM 2242 C C . GLU A 1 290 ? -15.917 -5.433 9.411 1.00 95.50 290 GLU A C 1
ATOM 2244 O O . GLU A 1 290 ? -14.804 -5.797 9.777 1.00 95.50 290 GLU A O 1
ATOM 2249 N N . GLN A 1 291 ? -16.239 -4.138 9.320 1.00 95.88 291 GLN A N 1
ATOM 2250 C CA . GLN A 1 291 ? -15.296 -3.070 9.670 1.00 95.88 291 GLN A CA 1
ATOM 2251 C C . GLN A 1 291 ? -15.029 -3.002 11.176 1.00 95.88 291 GLN A C 1
ATOM 2253 O O . GLN A 1 291 ? -13.878 -2.833 11.569 1.00 95.88 291 GLN A O 1
ATOM 2258 N N . PHE A 1 292 ? -16.054 -3.194 12.014 1.00 97.06 292 PHE A N 1
ATOM 2259 C CA . PHE A 1 292 ? -15.856 -3.298 13.464 1.00 97.06 292 PHE A CA 1
ATOM 2260 C C . PHE A 1 292 ? -14.989 -4.513 13.826 1.00 97.06 292 PHE A C 1
ATOM 2262 O O . PHE A 1 292 ? -14.055 -4.376 14.612 1.00 97.06 292 PHE A O 1
ATOM 2269 N N . SER A 1 293 ? -15.250 -5.678 13.216 1.00 96.81 293 SER A N 1
ATOM 2270 C CA . SER A 1 293 ? -14.420 -6.881 13.397 1.00 96.81 293 SER A CA 1
ATOM 2271 C C . SER A 1 293 ? -12.973 -6.635 12.975 1.00 96.81 293 SER A C 1
ATOM 2273 O O . SER A 1 293 ? -12.062 -6.934 13.738 1.00 96.81 293 SER A O 1
ATOM 2275 N N . GLY A 1 294 ? -12.758 -6.024 11.804 1.00 96.69 294 GLY A N 1
ATOM 2276 C CA . GLY A 1 294 ? -11.419 -5.692 11.317 1.00 96.69 294 GLY A CA 1
ATOM 2277 C C . GLY A 1 294 ? -10.662 -4.749 12.256 1.00 96.69 294 GLY A C 1
ATOM 2278 O O . GLY A 1 294 ? -9.485 -4.968 12.519 1.00 96.69 294 GLY A O 1
ATOM 2279 N N . LEU A 1 295 ? -11.335 -3.749 12.837 1.00 97.31 295 LEU A N 1
ATOM 2280 C CA . LEU A 1 295 ? -10.707 -2.860 13.818 1.00 97.31 295 LEU A CA 1
ATOM 2281 C C . LEU A 1 295 ? -10.338 -3.597 15.117 1.00 97.31 295 LEU A C 1
ATOM 2283 O O . LEU A 1 295 ? -9.292 -3.317 15.698 1.00 97.31 295 LEU A O 1
ATOM 2287 N N . ILE A 1 296 ? -11.163 -4.545 15.576 1.00 98.19 296 ILE A N 1
ATOM 2288 C CA . ILE A 1 296 ? -10.820 -5.394 16.729 1.00 98.19 296 ILE A CA 1
ATOM 2289 C C . ILE A 1 296 ? -9.592 -6.252 16.404 1.00 98.19 296 ILE A C 1
ATOM 2291 O O . ILE A 1 296 ? -8.653 -6.266 17.195 1.00 98.19 296 ILE A O 1
ATOM 2295 N N . GLU A 1 297 ? -9.561 -6.904 15.240 1.00 98.06 297 GLU A N 1
ATOM 2296 C CA . GLU A 1 297 ? -8.420 -7.710 14.782 1.00 98.06 297 GLU A CA 1
ATOM 2297 C C . GLU A 1 297 ? -7.119 -6.888 14.738 1.00 98.06 297 GLU A C 1
ATOM 2299 O O . GLU A 1 297 ? -6.076 -7.355 15.203 1.00 98.06 297 GLU A O 1
ATOM 2304 N N . ASP A 1 298 ? -7.183 -5.640 14.262 1.00 97.69 298 ASP A N 1
ATOM 2305 C CA . ASP A 1 298 ? -6.046 -4.714 14.259 1.00 97.69 298 ASP A CA 1
ATOM 2306 C C . ASP A 1 298 ? -5.575 -4.388 15.692 1.00 97.69 298 ASP A C 1
ATOM 2308 O O . ASP A 1 298 ? -4.378 -4.437 15.986 1.00 97.69 298 ASP A O 1
ATOM 2312 N N . LEU A 1 299 ? -6.498 -4.107 16.620 1.00 98.25 299 LEU A N 1
ATOM 2313 C CA . LEU A 1 299 ? -6.167 -3.835 18.026 1.00 98.25 299 LEU A CA 1
ATOM 2314 C C . LEU A 1 299 ? -5.550 -5.051 18.728 1.00 98.25 299 LEU A C 1
ATOM 2316 O O . LEU A 1 299 ? -4.604 -4.902 19.506 1.00 98.25 299 LEU A O 1
ATOM 2320 N N . GLU A 1 300 ? -6.058 -6.252 18.458 1.00 98.06 300 GLU A N 1
ATOM 2321 C CA . GLU A 1 300 ? -5.492 -7.493 18.984 1.00 98.06 300 GLU A CA 1
ATOM 2322 C C . GLU A 1 300 ? -4.094 -7.761 18.428 1.00 98.06 300 GLU A C 1
ATOM 2324 O O . GLU A 1 300 ? -3.191 -8.113 19.189 1.00 98.06 300 GLU A O 1
ATOM 2329 N N . LEU A 1 301 ? -3.876 -7.503 17.137 1.00 96.94 301 LEU A N 1
ATOM 2330 C CA . LEU A 1 301 ? -2.545 -7.553 16.545 1.00 96.94 301 LEU A CA 1
ATOM 2331 C C . LEU A 1 301 ? -1.589 -6.586 17.256 1.00 96.94 301 LEU A C 1
ATOM 2333 O O . LEU A 1 301 ? -0.454 -6.961 17.554 1.00 96.94 301 LEU A O 1
ATOM 2337 N N . PHE A 1 302 ? -2.023 -5.357 17.557 1.00 97.12 302 PHE A N 1
ATOM 2338 C CA . PHE A 1 302 ? -1.189 -4.386 18.271 1.00 97.12 302 PHE A CA 1
ATOM 2339 C C . PHE A 1 302 ? -0.864 -4.847 19.688 1.00 97.12 302 PHE A C 1
ATOM 2341 O O . PHE A 1 302 ? 0.297 -4.774 20.088 1.00 97.12 302 PHE A O 1
ATOM 2348 N N . ARG A 1 303 ? -1.845 -5.378 20.426 1.00 96.56 303 ARG A N 1
ATOM 2349 C CA . ARG A 1 303 ? -1.622 -5.999 21.739 1.00 96.56 303 ARG A CA 1
ATOM 2350 C C . ARG A 1 303 ? -0.538 -7.067 21.655 1.00 96.56 303 ARG A C 1
ATOM 2352 O O . ARG A 1 303 ? 0.409 -7.030 22.433 1.00 96.56 303 ARG A O 1
ATOM 2359 N N . ASP A 1 304 ? -0.660 -7.979 20.698 1.00 94.88 304 ASP A N 1
ATOM 2360 C CA . ASP A 1 304 ? 0.198 -9.159 20.612 1.00 94.88 304 ASP A CA 1
ATOM 2361 C C . ASP A 1 304 ? 1.617 -8.816 20.118 1.00 94.88 304 ASP A C 1
ATOM 2363 O O . ASP A 1 304 ? 2.594 -9.380 20.608 1.00 94.88 304 ASP A O 1
ATOM 2367 N N . GLN A 1 305 ? 1.752 -7.871 19.181 1.00 94.19 305 GLN A N 1
ATOM 2368 C CA . GLN A 1 305 ? 3.041 -7.484 18.587 1.00 94.19 305 GLN A CA 1
ATOM 2369 C C . GLN A 1 305 ? 3.785 -6.408 19.382 1.00 94.19 305 GLN A C 1
ATOM 2371 O O . GLN A 1 305 ? 5.016 -6.360 19.369 1.00 94.19 305 GLN A O 1
ATOM 2376 N N . LEU A 1 306 ? 3.053 -5.510 20.045 1.00 94.00 306 LEU A N 1
ATOM 2377 C CA . LEU A 1 306 ? 3.625 -4.365 20.750 1.00 94.00 306 LEU A CA 1
ATOM 2378 C C . LEU A 1 306 ? 3.534 -4.486 22.268 1.00 94.00 306 LEU A C 1
ATOM 2380 O O . LEU A 1 306 ? 4.193 -3.693 22.939 1.00 94.00 306 LEU A O 1
ATOM 2384 N N . ASP A 1 307 ? 2.809 -5.463 22.817 1.00 93.69 307 ASP A N 1
ATOM 2385 C CA . ASP A 1 307 ? 2.577 -5.616 24.262 1.00 93.69 307 ASP A CA 1
ATOM 2386 C C . ASP A 1 307 ? 1.971 -4.336 24.870 1.00 93.69 307 ASP A C 1
ATOM 2388 O O . ASP A 1 307 ? 2.490 -3.740 25.815 1.00 93.69 307 ASP A O 1
ATOM 2392 N N . VAL A 1 308 ? 0.897 -3.852 24.238 1.00 95.50 308 VAL A N 1
ATOM 2393 C CA . VAL A 1 308 ? 0.139 -2.655 24.639 1.00 95.50 308 VAL A CA 1
ATOM 2394 C C . VAL A 1 308 ? -1.251 -3.038 25.146 1.00 95.50 308 VAL A C 1
ATOM 2396 O O . VAL A 1 308 ? -1.847 -4.011 24.685 1.00 95.50 308 VAL A O 1
ATOM 2399 N N . ASP A 1 309 ? -1.790 -2.263 26.089 1.00 96.81 309 ASP A N 1
ATOM 2400 C CA . ASP A 1 309 ? -3.153 -2.474 26.582 1.00 96.81 309 ASP A CA 1
ATOM 2401 C C . ASP A 1 309 ? -4.180 -1.829 25.643 1.00 96.81 309 ASP A C 1
ATOM 2403 O O . ASP A 1 309 ? -4.250 -0.606 25.513 1.00 96.81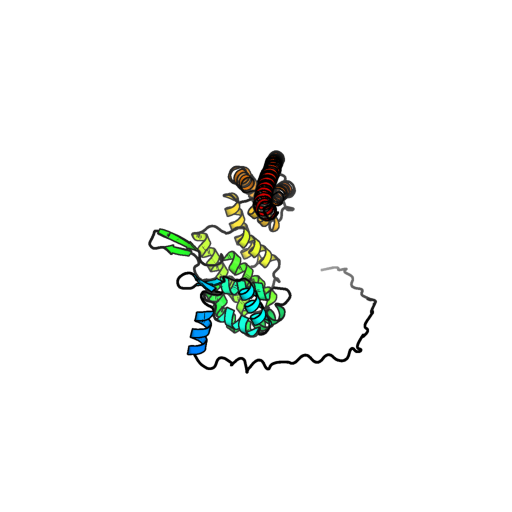 309 ASP A O 1
ATOM 2407 N N . VAL A 1 310 ? -4.988 -2.673 25.004 1.00 97.81 310 VAL A N 1
ATOM 2408 C CA . VAL A 1 310 ? -6.058 -2.281 24.073 1.00 97.81 310 VAL A CA 1
ATOM 2409 C C . VAL A 1 310 ? -7.453 -2.584 24.617 1.00 97.81 310 VAL A C 1
ATOM 2411 O O . VAL A 1 310 ? -8.441 -2.338 23.929 1.00 97.81 310 VAL A O 1
ATOM 2414 N N . ARG A 1 311 ? -7.577 -3.119 25.839 1.00 97.75 311 ARG A N 1
ATOM 2415 C CA . ARG A 1 311 ? -8.848 -3.657 26.348 1.00 97.75 311 ARG A CA 1
ATOM 2416 C C . ARG A 1 311 ? -9.973 -2.626 26.322 1.00 97.75 311 ARG A C 1
ATOM 2418 O O . ARG A 1 311 ? -11.042 -2.894 25.790 1.00 97.75 311 ARG A O 1
ATOM 2425 N N . ALA A 1 312 ? -9.706 -1.432 26.847 1.00 97.19 312 ALA A N 1
ATOM 2426 C CA . ALA A 1 312 ? -10.687 -0.350 26.871 1.00 97.19 312 ALA A CA 1
ATOM 2427 C C . ALA A 1 312 ? -11.046 0.160 25.464 1.00 97.19 312 ALA A C 1
ATOM 2429 O O . ALA A 1 312 ? -12.112 0.734 25.274 1.00 97.19 312 ALA A O 1
ATOM 2430 N N . MET A 1 313 ? -10.161 -0.007 24.478 1.00 98.12 313 MET A N 1
ATOM 2431 C CA . MET A 1 313 ? -10.463 0.342 23.090 1.00 98.12 313 MET A CA 1
ATOM 2432 C C . MET A 1 313 ? -11.388 -0.708 22.483 1.00 98.12 313 MET A C 1
ATOM 2434 O O . MET A 1 313 ? -12.423 -0.327 21.952 1.00 98.12 313 MET A O 1
ATOM 2438 N N . ILE A 1 314 ? -11.072 -1.998 22.643 1.00 98.38 314 ILE A N 1
ATOM 2439 C CA . ILE A 1 314 ? -11.913 -3.112 22.178 1.00 98.38 314 ILE A CA 1
ATOM 2440 C C . ILE A 1 314 ? -13.327 -3.005 22.758 1.00 98.38 314 ILE A C 1
ATOM 2442 O O . ILE A 1 314 ? -14.282 -3.019 21.990 1.00 98.38 314 ILE A O 1
ATOM 2446 N N . GLU A 1 315 ? -13.464 -2.786 24.071 1.00 98.25 315 GLU A N 1
ATOM 2447 C CA . GLU A 1 315 ? -14.773 -2.616 24.728 1.00 98.25 315 GLU A CA 1
ATOM 2448 C C . GLU A 1 315 ? -15.601 -1.487 24.071 1.00 98.25 315 GLU A C 1
ATOM 2450 O O . GLU A 1 315 ? -16.806 -1.629 23.873 1.00 98.25 315 GLU A O 1
ATOM 2455 N N . ARG A 1 316 ? -14.960 -0.387 23.644 1.00 97.88 316 ARG A N 1
ATOM 2456 C CA . ARG A 1 316 ? -15.637 0.719 22.933 1.00 97.88 316 ARG A CA 1
ATOM 2457 C C . ARG A 1 316 ? -16.005 0.375 21.492 1.00 97.88 316 ARG A C 1
ATOM 2459 O O . ARG A 1 316 ? -17.011 0.876 20.997 1.00 97.88 316 ARG A O 1
ATOM 2466 N N . VAL A 1 317 ? -15.197 -0.438 20.807 1.00 98.06 317 VAL A N 1
ATOM 2467 C CA . VAL A 1 317 ? -15.539 -0.931 19.463 1.00 98.06 317 VAL A CA 1
ATOM 2468 C C . VAL A 1 317 ? -16.746 -1.870 19.541 1.00 98.06 317 VAL A C 1
ATOM 2470 O O . VAL A 1 317 ? -17.659 -1.758 18.727 1.00 98.06 317 VAL A O 1
ATOM 2473 N N . GLU A 1 318 ? -16.784 -2.753 20.540 1.00 98.06 318 GLU A N 1
ATOM 2474 C CA . GLU A 1 318 ? -17.904 -3.670 20.781 1.00 98.06 318 GLU A CA 1
ATOM 2475 C C . GLU A 1 318 ? -19.201 -2.928 21.127 1.00 98.06 318 GLU A C 1
ATOM 2477 O O . GLU A 1 318 ? -20.248 -3.255 20.569 1.00 98.06 318 GLU A O 1
ATOM 2482 N N . GLU A 1 319 ? -19.132 -1.904 21.985 1.00 97.75 319 GLU A N 1
ATOM 2483 C CA . GLU A 1 319 ? -20.274 -1.040 22.313 1.00 97.75 319 GLU A CA 1
ATOM 2484 C C . GLU A 1 319 ? -20.825 -0.346 21.057 1.00 97.75 319 GLU A C 1
ATOM 2486 O O . GLU A 1 319 ? -22.013 -0.456 20.761 1.00 97.75 319 GLU A O 1
ATOM 2491 N N . ALA A 1 320 ? -19.958 0.273 20.251 1.00 96.94 320 ALA A N 1
ATOM 2492 C CA . ALA A 1 320 ? -20.369 0.926 19.007 1.00 96.94 320 ALA A CA 1
ATOM 2493 C C . ALA A 1 320 ? -20.959 -0.058 17.977 1.00 96.94 320 ALA A C 1
ATOM 2495 O O . ALA A 1 320 ? -21.896 0.284 17.257 1.00 96.94 320 ALA A O 1
ATOM 2496 N N . ASN A 1 321 ? -20.435 -1.285 17.903 1.00 97.06 321 ASN A N 1
ATOM 2497 C CA . ASN A 1 321 ? -20.976 -2.332 17.036 1.00 97.06 321 ASN A CA 1
ATOM 2498 C C . ASN A 1 321 ? -22.363 -2.803 17.509 1.00 97.06 321 ASN A C 1
ATOM 2500 O O . ASN A 1 321 ? -23.244 -3.050 16.685 1.00 97.06 321 ASN A O 1
ATOM 2504 N N . ALA A 1 322 ? -22.577 -2.905 18.825 1.00 95.75 322 ALA A N 1
ATOM 2505 C CA . ALA A 1 322 ? -23.883 -3.223 19.394 1.00 95.75 322 ALA A CA 1
ATOM 2506 C C . ALA A 1 322 ? -24.908 -2.118 19.087 1.00 95.75 322 ALA A C 1
ATOM 2508 O O . ALA A 1 322 ? -25.985 -2.419 18.577 1.00 95.75 322 ALA A O 1
ATOM 2509 N N . GLU A 1 323 ? -24.543 -0.847 19.287 1.00 94.88 323 GLU A N 1
ATOM 2510 C CA . GLU A 1 323 ? -25.389 0.298 18.922 1.00 94.88 323 GLU A CA 1
ATOM 2511 C C . GLU A 1 323 ? -25.721 0.316 17.423 1.00 94.88 323 GLU A C 1
ATOM 2513 O O . GLU A 1 323 ? -26.860 0.577 17.033 1.00 94.88 323 GLU A O 1
ATOM 2518 N N . PHE A 1 324 ? -24.739 0.019 16.568 1.00 94.19 324 PHE A N 1
ATOM 2519 C CA . PHE A 1 324 ? -24.941 -0.083 15.124 1.00 94.19 324 PHE A CA 1
ATOM 2520 C C . PHE A 1 324 ? -25.936 -1.197 14.766 1.00 94.19 324 PHE A C 1
ATOM 2522 O O . PHE A 1 324 ? -26.847 -0.974 13.969 1.00 94.19 324 PHE A O 1
ATOM 2529 N N . ALA A 1 325 ? -25.804 -2.377 15.377 1.00 91.56 325 ALA A N 1
ATOM 2530 C CA . ALA A 1 325 ? -26.712 -3.496 15.143 1.00 91.56 325 ALA A CA 1
ATOM 2531 C C . ALA A 1 325 ? -28.153 -3.180 15.583 1.00 91.56 325 ALA A C 1
ATOM 2533 O O . ALA A 1 325 ? -29.089 -3.467 14.842 1.00 91.56 325 ALA A O 1
ATOM 2534 N N . GLU A 1 326 ? -28.335 -2.532 16.737 1.00 91.88 326 GLU A N 1
ATOM 2535 C CA . GLU A 1 326 ? -29.657 -2.096 17.211 1.00 91.88 326 GLU A CA 1
ATOM 2536 C C . GLU A 1 326 ? -30.309 -1.077 16.262 1.00 91.88 326 GLU A C 1
ATOM 2538 O O . GLU A 1 326 ? -31.521 -1.119 16.020 1.00 91.88 326 GLU A O 1
ATOM 2543 N N . GLN A 1 327 ? -29.513 -0.170 15.687 1.00 89.44 327 GLN A N 1
ATOM 2544 C CA . GLN A 1 327 ? -29.988 0.792 14.690 1.00 89.44 327 GLN A CA 1
ATOM 2545 C C . GLN A 1 327 ? -30.388 0.111 13.377 1.00 89.44 327 GLN A C 1
ATOM 2547 O O . GLN A 1 327 ? -31.415 0.477 12.801 1.00 89.44 327 GLN A O 1
ATOM 2552 N N . GLU A 1 328 ? -29.618 -0.874 12.908 1.00 87.94 328 GLU A N 1
ATOM 2553 C CA . GLU A 1 328 ? -29.974 -1.660 11.720 1.00 87.94 328 GLU A CA 1
ATOM 2554 C C . GLU A 1 328 ? -31.273 -2.440 11.921 1.00 87.94 328 GLU A C 1
ATOM 2556 O O . GLU A 1 328 ? -32.137 -2.406 11.044 1.00 87.94 328 GLU A O 1
ATOM 2561 N N . ASP A 1 329 ? -31.442 -3.086 13.075 1.00 86.81 329 ASP A N 1
ATOM 2562 C CA . ASP A 1 329 ? -32.653 -3.842 13.397 1.00 86.81 329 ASP A CA 1
ATOM 2563 C C . ASP A 1 329 ? -33.873 -2.906 13.465 1.00 86.81 329 ASP A C 1
ATOM 2565 O O . ASP A 1 329 ? -34.904 -3.170 12.846 1.00 86.81 329 ASP A O 1
ATOM 2569 N N . THR A 1 330 ? -33.727 -1.740 14.105 1.00 86.38 330 THR A N 1
ATOM 2570 C CA . THR A 1 330 ? -34.783 -0.712 14.153 1.00 86.38 330 THR A CA 1
ATOM 2571 C C . THR A 1 330 ? -35.139 -0.191 12.757 1.00 86.38 330 THR A C 1
ATOM 2573 O O . THR A 1 330 ? -36.311 0.021 12.438 1.00 86.38 330 THR A O 1
ATOM 2576 N N . TYR A 1 331 ? -34.137 0.025 11.901 1.00 81.19 331 TYR A N 1
ATOM 2577 C CA . TYR A 1 331 ? -34.355 0.444 10.519 1.00 81.19 331 TYR A CA 1
ATOM 2578 C C . TYR A 1 331 ? -35.057 -0.649 9.706 1.00 81.19 331 TYR A C 1
ATOM 2580 O O . TYR A 1 331 ? -35.964 -0.346 8.930 1.00 81.19 331 TYR A O 1
ATOM 2588 N N . ALA A 1 332 ? -34.680 -1.915 9.893 1.00 80.31 332 ALA A N 1
ATOM 2589 C CA . ALA A 1 332 ? -35.312 -3.049 9.231 1.00 80.31 332 ALA A CA 1
ATOM 2590 C C . ALA A 1 332 ? -36.789 -3.187 9.628 1.00 80.31 332 ALA A C 1
ATOM 2592 O O . ALA A 1 332 ? -37.634 -3.346 8.744 1.00 80.31 332 ALA A O 1
ATOM 2593 N N . ASP A 1 333 ? -37.104 -3.045 10.916 1.00 84.81 333 ASP A N 1
ATOM 2594 C CA . ASP A 1 333 ? -38.477 -3.058 11.428 1.00 84.81 333 ASP A CA 1
ATOM 2595 C C . ASP A 1 333 ? -39.298 -1.904 10.840 1.00 84.81 333 ASP A C 1
ATOM 2597 O O . ASP A 1 333 ? -40.375 -2.121 10.283 1.00 84.81 333 ASP A O 1
ATOM 2601 N N . HIS A 1 334 ? -38.748 -0.686 10.843 1.00 81.12 334 HIS A N 1
ATOM 2602 C CA . HIS A 1 334 ? -39.402 0.480 10.250 1.00 81.12 334 HIS A CA 1
ATOM 2603 C C . HIS A 1 334 ? -39.669 0.302 8.747 1.00 81.12 334 HIS A C 1
ATOM 2605 O O . HIS A 1 334 ? -40.760 0.590 8.255 1.00 81.12 334 HIS A O 1
ATOM 2611 N N . MET A 1 335 ? -38.688 -0.207 7.996 1.00 82.62 335 MET A N 1
ATOM 2612 C CA . MET A 1 335 ? -38.850 -0.489 6.567 1.00 82.62 335 MET A CA 1
ATOM 2613 C C . MET A 1 335 ? -39.865 -1.609 6.310 1.00 82.62 335 MET A C 1
ATOM 2615 O O . MET A 1 335 ? -40.569 -1.578 5.297 1.00 82.62 335 MET A O 1
ATOM 2619 N N . HIS A 1 336 ? -39.957 -2.593 7.208 1.00 78.56 336 HIS A N 1
ATOM 2620 C CA . HIS A 1 336 ? -40.952 -3.655 7.131 1.00 78.56 336 HIS A CA 1
ATOM 2621 C C . HIS A 1 336 ? -42.367 -3.119 7.364 1.00 78.56 336 HIS A C 1
ATOM 2623 O O . HIS A 1 336 ? -43.270 -3.445 6.590 1.00 78.56 336 HIS A O 1
ATOM 2629 N N . ASP A 1 337 ? -42.547 -2.263 8.368 1.00 84.81 337 ASP A N 1
ATOM 2630 C CA . ASP A 1 337 ? -43.822 -1.616 8.672 1.00 84.81 337 ASP A CA 1
ATOM 2631 C C . ASP A 1 337 ? -44.274 -0.706 7.522 1.00 84.81 337 ASP A C 1
ATOM 2633 O O . ASP A 1 337 ? -45.398 -0.853 7.032 1.00 84.81 337 ASP A O 1
ATOM 2637 N N . GLU A 1 338 ? -43.384 0.140 6.989 1.00 79.88 338 GLU A N 1
ATOM 2638 C CA . GLU A 1 338 ? -43.682 0.959 5.806 1.00 79.88 338 GLU A CA 1
ATOM 2639 C C . GLU A 1 338 ? -44.071 0.103 4.593 1.00 79.88 338 GLU A C 1
ATOM 2641 O O . GLU A 1 338 ? -45.003 0.432 3.853 1.00 79.88 338 GLU A O 1
ATOM 2646 N N . TRP A 1 339 ? -43.353 -0.999 4.355 1.00 80.31 339 TRP A N 1
ATOM 2647 C CA . TRP A 1 339 ? -43.674 -1.910 3.261 1.00 80.31 339 TRP A CA 1
ATOM 2648 C C . TRP A 1 339 ? -45.045 -2.568 3.465 1.00 80.31 339 TRP A C 1
ATOM 2650 O O . TRP A 1 339 ? -45.831 -2.646 2.517 1.00 80.31 339 TRP A O 1
ATOM 2660 N N . GLN A 1 340 ? -45.369 -2.996 4.692 1.00 81.19 340 GLN A N 1
ATOM 2661 C CA . GLN A 1 340 ? -46.685 -3.545 5.019 1.00 81.19 340 GLN A CA 1
ATOM 2662 C C . GLN A 1 340 ? -47.806 -2.520 4.810 1.00 81.19 340 GLN A C 1
ATOM 2664 O O . GLN A 1 340 ? -48.866 -2.887 4.296 1.00 81.19 340 GLN A O 1
ATOM 2669 N N . GLU A 1 341 ? -47.601 -1.261 5.197 1.00 79.38 341 GLU A N 1
ATOM 2670 C CA . GLU A 1 341 ? -48.574 -0.183 4.998 1.00 79.38 341 GLU A CA 1
ATOM 2671 C C . GLU A 1 341 ? -48.814 0.093 3.513 1.00 79.38 341 GLU A C 1
ATOM 2673 O O . GLU A 1 341 ? -49.958 0.005 3.062 1.00 79.38 341 GLU A O 1
ATOM 2678 N N . ARG A 1 342 ? -47.749 0.286 2.721 1.00 75.38 342 ARG A N 1
ATOM 2679 C CA . ARG A 1 342 ? -47.867 0.476 1.262 1.00 75.38 342 ARG A CA 1
ATOM 2680 C C . ARG A 1 342 ? -48.598 -0.689 0.601 1.00 75.38 342 ARG A C 1
ATOM 2682 O O . ARG A 1 342 ? -49.491 -0.482 -0.215 1.00 75.38 342 ARG A O 1
ATOM 2689 N N . TYR A 1 343 ? -48.279 -1.920 0.999 1.00 72.44 343 TYR A N 1
ATOM 2690 C CA . TYR A 1 343 ? -48.929 -3.113 0.463 1.00 72.44 343 TYR A CA 1
ATOM 2691 C C . TYR A 1 343 ? -50.418 -3.208 0.841 1.00 72.44 343 TYR A C 1
ATOM 2693 O O . TYR A 1 343 ? -51.238 -3.697 0.055 1.00 72.44 343 TYR A O 1
ATOM 2701 N N . ARG A 1 344 ? -50.805 -2.747 2.041 1.00 73.19 344 ARG A N 1
ATOM 2702 C CA . ARG A 1 344 ? -52.216 -2.660 2.458 1.00 73.19 344 ARG A CA 1
ATOM 2703 C C . ARG A 1 344 ? -52.967 -1.592 1.665 1.00 73.19 344 ARG A C 1
ATOM 2705 O O . ARG A 1 344 ? -54.082 -1.882 1.221 1.00 73.19 344 ARG A O 1
ATOM 2712 N N . ASP A 1 345 ? -52.360 -0.429 1.451 1.00 76.44 345 ASP A N 1
ATOM 2713 C CA . ASP A 1 345 ? -52.935 0.673 0.675 1.00 76.44 345 ASP A CA 1
ATOM 2714 C C . ASP A 1 345 ? -53.115 0.300 -0.800 1.00 76.44 345 ASP A C 1
ATOM 2716 O O . ASP A 1 345 ? -54.192 0.512 -1.361 1.00 76.44 345 ASP A O 1
ATOM 2720 N N . GLU A 1 346 ? -52.128 -0.363 -1.407 1.00 71.69 346 GLU A N 1
ATOM 2721 C CA . GLU A 1 346 ? -52.234 -0.920 -2.761 1.00 71.69 346 GLU A CA 1
ATOM 2722 C C . GLU A 1 346 ? -53.399 -1.915 -2.860 1.00 71.69 346 GLU A C 1
ATOM 2724 O O . GLU A 1 346 ? -54.242 -1.809 -3.750 1.00 71.69 346 GLU A O 1
ATOM 2729 N N . ARG A 1 347 ? -53.542 -2.827 -1.887 1.00 71.75 347 ARG A N 1
ATOM 2730 C CA . ARG A 1 347 ? -54.668 -3.778 -1.857 1.00 71.75 347 ARG A CA 1
ATOM 2731 C C . ARG A 1 347 ? -56.029 -3.129 -1.605 1.00 71.75 347 ARG A C 1
ATOM 2733 O O . ARG A 1 347 ? -57.055 -3.709 -1.978 1.00 71.75 347 ARG A O 1
ATOM 2740 N N . ALA A 1 348 ? -56.076 -2.013 -0.884 1.00 67.19 348 ALA A N 1
ATOM 2741 C CA . ALA A 1 348 ? -57.298 -1.241 -0.682 1.00 67.19 348 ALA A CA 1
ATOM 2742 C C . ALA A 1 348 ? -57.679 -0.498 -1.972 1.00 67.19 348 ALA A C 1
ATOM 2744 O O . ALA A 1 348 ? -58.847 -0.526 -2.368 1.00 67.19 348 ALA A O 1
ATOM 2745 N N . GLY A 1 349 ? -56.689 0.062 -2.672 1.00 68.06 349 GLY A N 1
ATOM 2746 C CA . GLY A 1 349 ? -56.830 0.628 -4.011 1.00 68.06 349 GLY A CA 1
ATOM 2747 C C . GLY A 1 349 ? -57.341 -0.397 -5.022 1.00 68.06 349 GLY A C 1
ATOM 2748 O O . GLY A 1 349 ? -58.348 -0.151 -5.681 1.00 68.06 349 GLY A O 1
ATOM 2749 N N . ASP A 1 350 ? -56.740 -1.585 -5.073 1.00 71.94 350 ASP A N 1
ATOM 2750 C CA . ASP A 1 350 ? -57.145 -2.666 -5.980 1.00 71.94 350 ASP A CA 1
ATOM 2751 C C . ASP A 1 350 ? -58.571 -3.160 -5.715 1.00 71.94 350 ASP A C 1
ATOM 2753 O O . ASP A 1 350 ? -59.318 -3.437 -6.654 1.00 71.94 350 ASP A O 1
ATOM 2757 N N . ARG A 1 351 ? -58.986 -3.242 -4.443 1.00 67.94 351 ARG A N 1
ATOM 2758 C CA . ARG A 1 351 ? -60.371 -3.586 -4.083 1.00 67.94 351 ARG A CA 1
ATOM 2759 C C . ARG A 1 351 ? -61.356 -2.490 -4.476 1.00 67.94 351 ARG A C 1
ATOM 2761 O O . ARG A 1 351 ? -62.389 -2.805 -5.054 1.00 67.94 351 ARG A O 1
ATOM 2768 N N . SER A 1 352 ? -61.011 -1.224 -4.252 1.00 69.31 352 SER A N 1
ATOM 2769 C CA . SER A 1 352 ? -61.811 -0.079 -4.705 1.00 69.31 352 SER A CA 1
ATOM 2770 C C . SER A 1 352 ? -61.968 -0.059 -6.234 1.00 69.31 352 SER A C 1
ATOM 2772 O O . SER A 1 352 ? -63.065 0.139 -6.759 1.00 69.31 352 SER A O 1
ATOM 2774 N N . ILE A 1 353 ? -60.892 -0.362 -6.968 1.00 67.12 353 ILE A N 1
ATOM 2775 C CA . ILE A 1 353 ? -60.907 -0.502 -8.428 1.00 67.12 353 ILE A CA 1
ATOM 2776 C C . ILE A 1 353 ? -61.788 -1.686 -8.852 1.00 67.12 353 ILE A C 1
ATOM 2778 O O . ILE A 1 353 ? -62.640 -1.536 -9.732 1.00 67.12 353 ILE A O 1
ATOM 2782 N N . ALA A 1 354 ? -61.631 -2.852 -8.222 1.00 67.62 354 ALA A N 1
ATOM 2783 C CA . ALA A 1 354 ? -62.434 -4.037 -8.512 1.00 67.62 354 ALA A CA 1
ATOM 2784 C C . ALA A 1 354 ? -63.934 -3.811 -8.251 1.00 67.62 354 ALA A C 1
ATOM 2786 O O . ALA A 1 354 ? -64.752 -4.225 -9.073 1.00 67.62 354 ALA A O 1
ATOM 2787 N N . ASP A 1 355 ? -64.298 -3.103 -7.179 1.00 70.88 355 ASP A N 1
ATOM 2788 C CA . ASP A 1 355 ? -65.686 -2.752 -6.858 1.00 70.88 355 ASP A CA 1
ATOM 2789 C C . ASP A 1 355 ? -66.274 -1.751 -7.866 1.00 70.88 355 ASP A C 1
ATOM 2791 O O . ASP A 1 355 ? -67.404 -1.931 -8.334 1.00 70.88 355 ASP A O 1
ATOM 2795 N N . MET A 1 356 ? -65.496 -0.750 -8.303 1.00 71.25 356 MET A N 1
ATOM 2796 C CA . MET A 1 356 ? -65.909 0.153 -9.385 1.00 71.25 356 MET A CA 1
ATOM 2797 C C . MET A 1 356 ? -66.183 -0.614 -10.689 1.00 71.25 356 MET A C 1
ATOM 2799 O O . MET A 1 356 ? -67.228 -0.413 -11.313 1.00 71.25 356 MET A O 1
ATOM 2803 N N . PHE A 1 357 ? -65.312 -1.550 -11.081 1.00 69.12 357 PHE A N 1
ATOM 2804 C CA . PHE A 1 357 ? -65.525 -2.377 -12.276 1.00 69.12 357 PHE A CA 1
ATOM 2805 C C . PHE A 1 357 ? -66.623 -3.443 -12.104 1.00 69.12 357 PHE A C 1
ATOM 2807 O O . PHE A 1 357 ? -67.293 -3.795 -13.080 1.00 69.12 357 PHE A O 1
ATOM 2814 N N . GLY A 1 358 ? -66.857 -3.933 -10.885 1.00 66.06 358 GLY A N 1
ATOM 2815 C CA . GLY A 1 358 ? -67.960 -4.833 -10.546 1.00 66.06 358 GLY A CA 1
ATOM 2816 C C . GLY A 1 358 ? -69.323 -4.150 -10.663 1.00 66.06 358 GLY A C 1
ATOM 2817 O O . GLY A 1 358 ? -70.248 -4.713 -11.255 1.00 66.06 358 GLY A O 1
ATOM 2818 N N . SER A 1 359 ? -69.424 -2.897 -10.208 1.00 62.31 359 SER A N 1
ATOM 2819 C CA . SER A 1 359 ? -70.646 -2.086 -10.315 1.00 62.31 359 SER A CA 1
ATOM 2820 C C . SER A 1 359 ? -71.073 -1.829 -11.772 1.00 62.31 359 SER A C 1
ATOM 2822 O O . SER A 1 359 ? -72.265 -1.785 -12.074 1.00 62.31 359 SER A O 1
ATOM 2824 N N . LEU A 1 360 ? -70.117 -1.786 -12.710 1.00 59.22 360 LEU A N 1
ATOM 2825 C CA . LEU A 1 360 ? -70.377 -1.645 -14.149 1.00 59.22 360 LEU A CA 1
ATOM 2826 C C . LEU A 1 360 ? -70.927 -2.924 -14.809 1.00 59.22 360 LEU A C 1
ATOM 2828 O O . LEU A 1 360 ? -71.546 -2.844 -15.870 1.00 59.22 360 LEU A O 1
ATOM 2832 N N . ARG A 1 361 ? -70.735 -4.106 -14.204 1.00 58.00 361 ARG A N 1
ATOM 2833 C CA . ARG A 1 361 ? -71.285 -5.384 -14.704 1.00 58.00 361 ARG A CA 1
ATOM 2834 C C . ARG A 1 361 ? -72.644 -5.748 -14.098 1.00 58.00 361 ARG A C 1
ATOM 2836 O O . ARG A 1 361 ? -73.343 -6.567 -14.686 1.00 58.00 361 ARG A O 1
ATOM 2843 N N . GLY A 1 362 ? -73.032 -5.134 -12.978 1.00 57.03 362 GLY A N 1
ATOM 2844 C CA . GLY A 1 362 ? -74.309 -5.384 -12.296 1.00 57.03 362 GLY A CA 1
ATOM 2845 C C . GLY A 1 362 ? -75.535 -4.708 -12.922 1.00 57.03 362 GLY A C 1
ATOM 2846 O O . GLY A 1 362 ? -76.652 -5.049 -12.560 1.00 57.03 362 GLY A O 1
ATOM 2847 N N . ASN A 1 363 ? -75.356 -3.789 -13.879 1.00 52.47 363 ASN A N 1
ATOM 2848 C CA . ASN A 1 363 ? -76.448 -2.982 -14.447 1.00 52.47 363 ASN A CA 1
ATOM 2849 C C . ASN A 1 363 ? -76.977 -3.503 -15.804 1.00 52.47 363 ASN A C 1
ATOM 2851 O O . ASN A 1 363 ? -77.391 -2.734 -16.670 1.00 52.47 363 ASN A O 1
ATOM 2855 N N . ARG A 1 364 ? -76.923 -4.825 -16.012 1.00 53.81 364 ARG A N 1
ATOM 2856 C CA . ARG A 1 364 ? -77.579 -5.532 -17.125 1.00 53.81 364 ARG A CA 1
ATOM 2857 C C . ARG A 1 364 ? -78.618 -6.508 -16.562 1.00 53.81 364 ARG A C 1
ATOM 2859 O O . ARG A 1 364 ? -78.368 -7.710 -16.521 1.00 53.81 364 ARG A O 1
ATOM 2866 N N . SER A 1 365 ? -79.767 -5.990 -16.141 1.00 46.22 365 SER A N 1
ATOM 2867 C CA . SER A 1 365 ? -81.018 -6.756 -16.043 1.00 46.22 365 SER A CA 1
ATOM 2868 C C . SER A 1 365 ? -82.142 -5.980 -16.691 1.00 46.22 365 SER A C 1
ATOM 2870 O O . SER A 1 365 ? -82.227 -4.774 -16.363 1.00 46.22 365 SER A O 1
#

Secondary structure (DSSP, 8-state):
-------------------------------------PPP----PPP-SHHHHHHHHHHHBTTTEEEETTTEEEE--HHHHHHHHHHHHHSTHHHHHHHHT-SSHHHHHHHHHHHHSTT-HHHHHHHHHTHHHHHHHHHHHHTS--EEE-TTS-EEE-S--HHHHHHHHHHHHHHH--HHHHTTHHHHHHHHHHHTTTS---HHHHHHHHHHHHTS-TTS-TTHHHHHHHHHHHHHHHHTT---HHHHHHHHTTS-TTTT-HHHHHHHHHHHHHHHHTHHHHHHH--SHHHHHHHHHHHHHHHHHH----HHHHHHHHHHHHHHHHHHHHHHHHHHHHHHHHHHHHHHHHHHHHHHHHHHHS---